Protein AF-A0A965P8P3-F1 (afdb_monomer_lite)

Structure (mmCIF, N/CA/C/O backbone):
data_AF-A0A965P8P3-F1
#
_entry.id   AF-A0A965P8P3-F1
#
loop_
_atom_site.group_PDB
_atom_site.id
_atom_site.type_symbol
_atom_site.label_atom_id
_atom_site.label_alt_id
_atom_site.label_comp_id
_atom_site.label_asym_id
_atom_site.label_entity_id
_atom_site.label_seq_id
_atom_site.pdbx_PDB_ins_code
_atom_site.Cartn_x
_atom_site.Cartn_y
_atom_site.Cartn_z
_atom_site.occupancy
_atom_site.B_iso_or_equiv
_atom_site.auth_seq_id
_atom_site.auth_comp_id
_atom_site.auth_asym_id
_atom_site.auth_atom_id
_atom_site.pdbx_PDB_model_num
ATOM 1 N N . ASP A 1 1 ? 1.689 -20.104 -12.092 1.00 56.75 1 ASP A N 1
ATOM 2 C CA . ASP A 1 1 ? 2.466 -19.007 -11.489 1.00 56.75 1 ASP A CA 1
ATOM 3 C C . ASP A 1 1 ? 1.631 -18.223 -10.496 1.00 56.75 1 ASP A C 1
ATOM 5 O O . ASP A 1 1 ? 0.535 -17.790 -10.838 1.00 56.75 1 ASP A O 1
ATOM 9 N N . LYS A 1 2 ? 2.136 -18.101 -9.266 1.00 59.75 2 LYS A N 1
ATOM 10 C CA . LYS A 1 2 ? 1.667 -17.195 -8.206 1.00 59.75 2 LYS A CA 1
ATOM 11 C C . LYS A 1 2 ? 2.898 -16.469 -7.658 1.00 59.75 2 LYS A C 1
ATOM 13 O O . LYS A 1 2 ? 3.998 -17.005 -7.772 1.00 59.75 2 LYS A O 1
ATOM 18 N N . PHE A 1 3 ? 2.738 -15.268 -7.107 1.00 61.69 3 PHE A N 1
ATOM 19 C CA . PHE A 1 3 ? 3.866 -14.579 -6.481 1.00 61.69 3 PHE A CA 1
ATOM 20 C C . PHE A 1 3 ? 4.180 -15.226 -5.128 1.00 61.69 3 PHE A C 1
ATOM 22 O O . PHE A 1 3 ? 3.280 -15.426 -4.322 1.00 61.69 3 PHE A O 1
ATOM 29 N N . ASP A 1 4 ? 5.450 -15.511 -4.843 1.00 56.34 4 ASP A N 1
ATOM 30 C CA . ASP A 1 4 ? 5.844 -15.975 -3.511 1.00 56.34 4 ASP A CA 1
ATOM 31 C C . ASP A 1 4 ? 5.792 -14.816 -2.498 1.00 56.34 4 ASP A C 1
ATOM 33 O O . ASP A 1 4 ? 6.651 -13.927 -2.471 1.00 56.34 4 ASP A O 1
ATOM 37 N N . ILE A 1 5 ? 4.763 -14.822 -1.649 1.00 53.84 5 ILE A N 1
ATOM 38 C CA . ILE A 1 5 ? 4.562 -13.819 -0.597 1.00 53.84 5 ILE A CA 1
ATOM 39 C C . ILE A 1 5 ? 5.600 -13.906 0.531 1.00 53.84 5 ILE A C 1
ATOM 41 O O . ILE A 1 5 ? 5.811 -12.916 1.228 1.00 53.84 5 ILE A O 1
ATOM 45 N N . SER A 1 6 ? 6.314 -15.032 0.682 1.00 49.19 6 SER A N 1
ATOM 46 C CA . SER A 1 6 ? 7.432 -15.140 1.637 1.00 49.19 6 SER A CA 1
ATOM 47 C C . SER A 1 6 ? 8.604 -14.228 1.260 1.00 49.19 6 SER A C 1
ATOM 49 O O . SER A 1 6 ? 9.500 -13.980 2.067 1.00 49.19 6 SER A O 1
ATOM 51 N N . LYS A 1 7 ? 8.588 -13.694 0.031 1.00 49.56 7 LYS A N 1
ATOM 52 C CA . LYS A 1 7 ? 9.553 -12.721 -0.477 1.00 49.56 7 LYS A CA 1
ATOM 53 C C . LYS A 1 7 ? 9.125 -11.269 -0.261 1.00 49.56 7 LYS A C 1
ATOM 55 O O . LYS A 1 7 ? 9.902 -10.376 -0.618 1.00 49.56 7 LYS A O 1
ATOM 60 N N . ILE A 1 8 ? 7.947 -10.993 0.311 1.00 49.12 8 ILE A N 1
ATOM 61 C CA . ILE A 1 8 ? 7.567 -9.625 0.699 1.00 49.12 8 ILE A CA 1
ATOM 62 C C . ILE A 1 8 ? 8.573 -9.133 1.756 1.00 49.12 8 ILE A C 1
ATOM 64 O O . ILE A 1 8 ? 8.869 -9.835 2.714 1.00 49.12 8 ILE A O 1
ATOM 68 N N . GLY A 1 9 ? 9.188 -7.969 1.517 1.00 41.31 9 GLY A N 1
ATOM 69 C CA . GLY A 1 9 ? 10.309 -7.455 2.323 1.00 41.31 9 GLY A CA 1
ATOM 70 C C . GLY A 1 9 ? 11.709 -7.910 1.879 1.00 41.31 9 GLY A C 1
ATOM 71 O O . GLY A 1 9 ? 12.692 -7.310 2.297 1.00 41.31 9 GLY A O 1
ATOM 72 N N . SER A 1 10 ? 11.826 -8.902 0.983 1.00 41.03 10 SER A N 1
ATOM 73 C CA . SER A 1 10 ? 13.111 -9.313 0.369 1.00 41.03 10 SER A CA 1
ATOM 74 C C . SER A 1 10 ? 13.385 -8.659 -0.994 1.00 41.03 10 SER A C 1
ATOM 76 O O . SER A 1 10 ? 14.488 -8.754 -1.533 1.00 41.03 10 SER A O 1
ATOM 78 N N . GLY A 1 11 ? 12.371 -8.003 -1.569 1.00 40.47 11 GLY A N 1
ATOM 79 C CA . GLY A 1 11 ? 12.502 -7.200 -2.780 1.00 40.47 11 GLY A CA 1
ATOM 80 C C . GLY A 1 11 ? 13.101 -5.831 -2.472 1.00 40.47 11 GLY A C 1
ATOM 81 O O . GLY A 1 11 ? 12.712 -5.181 -1.506 1.00 40.47 11 GLY A O 1
ATOM 82 N N . GLU A 1 12 ? 14.038 -5.377 -3.302 1.00 36.72 12 GLU A N 1
ATOM 83 C CA . GLU A 1 12 ? 14.612 -4.042 -3.151 1.00 36.72 12 GLU A CA 1
ATOM 84 C C . GLU A 1 12 ? 13.553 -2.984 -3.494 1.00 36.72 12 GLU A C 1
ATOM 86 O O . GLU A 1 12 ? 12.987 -2.987 -4.583 1.00 36.72 12 GLU A O 1
ATOM 91 N N . GLY A 1 13 ? 13.268 -2.097 -2.544 1.00 43.41 13 GLY A N 1
ATOM 92 C CA . GLY A 1 13 ? 12.288 -1.020 -2.650 1.00 43.41 13 GLY A CA 1
ATOM 93 C C . GLY A 1 13 ? 12.069 -0.398 -1.279 1.00 43.41 13 GLY A C 1
ATOM 94 O O . GLY A 1 13 ? 11.871 -1.117 -0.306 1.00 43.41 13 GLY A O 1
ATOM 95 N N . ALA A 1 14 ? 12.134 0.930 -1.175 1.00 40.56 14 ALA A N 1
ATOM 96 C CA . ALA A 1 14 ? 11.781 1.607 0.068 1.00 40.56 14 ALA A CA 1
ATOM 97 C C . ALA A 1 14 ? 10.283 1.383 0.330 1.00 40.56 14 ALA A C 1
ATOM 99 O O . ALA A 1 14 ? 9.452 1.913 -0.411 1.00 40.56 14 ALA A O 1
ATOM 100 N N . GLN A 1 15 ? 9.942 0.589 1.351 1.00 58.22 15 GLN A N 1
ATOM 101 C CA . GLN A 1 15 ? 8.570 0.397 1.835 1.00 58.22 15 GLN A CA 1
ATOM 102 C C . GLN A 1 15 ? 8.073 1.689 2.502 1.00 58.22 15 GLN A C 1
ATOM 104 O O . GLN A 1 15 ? 7.985 1.798 3.717 1.00 58.22 15 GLN A O 1
ATOM 109 N N . ALA A 1 16 ? 7.838 2.726 1.700 1.00 59.00 16 ALA A N 1
ATOM 110 C CA . ALA A 1 16 ? 7.541 4.071 2.191 1.00 59.00 16 ALA A CA 1
ATOM 111 C C . ALA A 1 16 ? 6.041 4.321 2.422 1.00 59.00 16 ALA A C 1
ATOM 113 O O . ALA A 1 16 ? 5.679 5.335 3.009 1.00 59.00 16 ALA A O 1
ATOM 114 N N . TYR A 1 17 ? 5.184 3.431 1.914 1.00 63.75 17 TYR A N 1
ATOM 115 C CA . TYR A 1 17 ? 3.729 3.630 1.836 1.00 63.75 17 TYR A CA 1
ATOM 116 C C . TYR A 1 17 ? 2.925 2.466 2.436 1.00 63.75 17 TYR A C 1
ATOM 118 O O . TYR A 1 17 ? 1.709 2.443 2.289 1.00 63.75 17 TYR A O 1
ATOM 126 N N . GLY A 1 18 ? 3.605 1.504 3.068 1.00 70.62 18 GLY A N 1
ATOM 127 C CA . GLY A 1 18 ? 3.025 0.311 3.690 1.00 70.62 18 GLY A CA 1
ATOM 128 C C . GLY A 1 18 ? 3.723 -0.990 3.281 1.00 70.62 18 GLY A C 1
ATOM 129 O O . GLY A 1 18 ? 4.591 -1.016 2.409 1.00 70.62 18 GLY A O 1
ATOM 130 N N . HIS A 1 19 ? 3.334 -2.094 3.904 1.00 74.50 19 HIS A N 1
ATOM 131 C CA . HIS A 1 19 ? 3.882 -3.418 3.629 1.00 74.50 19 HIS A CA 1
ATOM 132 C C . HIS A 1 19 ? 3.002 -4.229 2.663 1.00 74.50 19 HIS A C 1
ATOM 134 O O . HIS A 1 19 ? 1.830 -4.490 2.931 1.00 74.50 19 HIS A O 1
ATOM 140 N N . GLY A 1 20 ? 3.577 -4.676 1.541 1.00 75.19 20 GLY A N 1
ATOM 141 C CA . GLY A 1 20 ? 2.883 -5.515 0.559 1.00 75.19 20 GLY A CA 1
ATOM 142 C C . GLY A 1 20 ? 3.590 -5.602 -0.795 1.00 75.19 20 GLY A C 1
ATOM 143 O O . GLY A 1 20 ? 4.780 -5.299 -0.926 1.00 75.19 20 GLY A O 1
ATOM 144 N N . LEU A 1 21 ? 2.861 -6.037 -1.825 1.00 76.50 21 LEU A N 1
ATOM 145 C CA . LEU A 1 21 ? 3.369 -6.153 -3.193 1.00 76.50 21 LEU A CA 1
ATOM 146 C C . LEU A 1 21 ? 3.216 -4.817 -3.929 1.00 76.50 21 LEU A C 1
ATOM 148 O O . LEU A 1 21 ? 2.101 -4.365 -4.176 1.00 76.50 21 LEU A O 1
ATOM 152 N N . TYR A 1 22 ? 4.337 -4.214 -4.314 1.00 74.88 22 TYR A N 1
ATOM 153 C CA . TYR A 1 22 ? 4.359 -2.929 -5.010 1.00 74.88 22 TYR A CA 1
ATOM 154 C C . TYR A 1 22 ? 4.162 -3.077 -6.522 1.00 74.88 22 TYR A C 1
ATOM 156 O O . TYR A 1 22 ? 4.871 -3.849 -7.171 1.00 74.88 22 TYR A O 1
ATOM 164 N N . PHE A 1 23 ? 3.247 -2.285 -7.080 1.00 78.81 23 PHE A N 1
ATOM 165 C CA . PHE A 1 23 ? 2.965 -2.194 -8.511 1.00 78.81 23 PHE A CA 1
ATOM 166 C C . PHE A 1 23 ? 2.868 -0.737 -8.956 1.00 78.81 23 PHE A C 1
ATOM 168 O O . PHE A 1 23 ? 2.383 0.117 -8.215 1.00 78.81 23 PHE A O 1
ATOM 175 N N . ALA A 1 24 ? 3.285 -0.466 -10.189 1.00 76.56 24 ALA A N 1
ATOM 176 C CA . ALA A 1 24 ? 3.139 0.839 -10.822 1.00 76.56 24 ALA A CA 1
ATOM 177 C C . ALA A 1 24 ? 2.192 0.750 -12.020 1.00 76.56 24 ALA A C 1
ATOM 179 O O . ALA A 1 24 ? 2.305 -0.157 -12.848 1.00 76.56 24 ALA A O 1
ATOM 180 N N . GLU A 1 25 ? 1.271 1.707 -12.132 1.00 76.81 25 GLU A N 1
ATOM 181 C CA . GLU A 1 25 ? 0.366 1.805 -13.282 1.00 76.81 25 GLU A CA 1
ATOM 182 C C . GLU A 1 25 ? 1.101 2.249 -14.549 1.00 76.81 25 GLU A C 1
ATOM 184 O O . GLU A 1 25 ? 0.815 1.757 -15.636 1.00 76.81 25 GLU A O 1
ATOM 189 N N . SER A 1 26 ? 2.089 3.139 -14.418 1.00 71.75 26 SER A N 1
ATOM 190 C CA . SER A 1 26 ? 2.920 3.560 -15.545 1.00 71.75 26 SER A CA 1
ATOM 191 C C . SER A 1 26 ? 4.058 2.565 -15.790 1.00 71.75 26 SER A C 1
ATOM 193 O O . SER A 1 26 ? 4.904 2.380 -14.908 1.00 71.75 26 SER A O 1
ATOM 195 N N . PRO A 1 27 ? 4.168 1.994 -17.007 1.00 64.38 27 PRO A N 1
ATOM 196 C CA . PRO A 1 27 ? 5.330 1.205 -17.399 1.00 64.38 27 PRO A CA 1
ATOM 197 C C . PRO A 1 27 ? 6.644 1.960 -17.206 1.00 64.38 27 PRO A C 1
ATOM 199 O O . PRO A 1 27 ? 7.599 1.395 -16.690 1.00 64.38 27 PRO A O 1
ATOM 202 N N . LYS A 1 28 ? 6.656 3.260 -17.526 1.00 61.03 28 LYS A N 1
ATOM 203 C CA . LYS A 1 28 ? 7.830 4.118 -17.362 1.00 61.03 28 LYS A CA 1
ATOM 204 C C . LYS A 1 28 ? 8.230 4.259 -15.892 1.00 61.03 28 LYS A C 1
ATOM 206 O O . LYS A 1 28 ? 9.411 4.220 -15.585 1.00 61.03 28 LYS A O 1
ATOM 211 N N . VAL A 1 29 ? 7.264 4.379 -14.977 1.00 57.66 29 VAL A N 1
ATOM 212 C CA . VAL A 1 29 ? 7.549 4.425 -13.531 1.00 57.66 29 VAL A CA 1
ATOM 213 C C . VAL A 1 29 ? 8.092 3.078 -13.056 1.00 57.66 29 VAL A C 1
ATOM 215 O O . VAL A 1 29 ? 9.061 3.055 -12.303 1.00 57.66 29 VAL A O 1
ATOM 218 N N . ALA A 1 30 ? 7.539 1.957 -13.531 1.00 58.94 30 ALA A N 1
ATOM 219 C CA . ALA A 1 30 ? 8.087 0.632 -13.238 1.00 58.94 30 ALA A CA 1
ATOM 220 C C . ALA A 1 30 ? 9.539 0.482 -13.735 1.00 58.94 30 ALA A C 1
ATOM 222 O O . ALA A 1 30 ? 10.373 -0.084 -13.025 1.00 58.94 30 ALA A O 1
ATOM 223 N N . ASP A 1 31 ? 9.852 1.029 -14.913 1.00 58.47 31 ASP A N 1
ATOM 224 C CA . ASP A 1 31 ? 11.197 1.031 -15.493 1.00 58.47 31 ASP A CA 1
ATOM 225 C C . ASP A 1 31 ? 12.160 1.949 -14.720 1.00 58.47 31 ASP A C 1
ATOM 227 O O . ASP A 1 31 ? 13.254 1.517 -14.363 1.00 58.47 31 ASP A O 1
ATOM 231 N N . GLU A 1 32 ? 11.746 3.166 -14.352 1.00 56.75 32 GLU A N 1
ATOM 232 C CA . GLU A 1 32 ? 12.549 4.099 -13.544 1.00 56.75 32 GLU A CA 1
ATOM 233 C C . GLU A 1 32 ? 12.821 3.563 -12.130 1.00 56.75 32 GLU A C 1
ATOM 235 O O . GLU A 1 32 ? 13.942 3.669 -11.624 1.00 56.75 32 GLU A O 1
ATOM 240 N N . TYR A 1 33 ? 11.819 2.960 -11.477 1.00 49.34 33 TYR A N 1
ATOM 241 C CA . TYR A 1 33 ? 12.031 2.240 -10.218 1.00 49.34 33 TYR A CA 1
ATOM 242 C C . TYR A 1 33 ? 13.021 1.097 -10.429 1.00 49.34 33 TYR A C 1
ATOM 244 O O . TYR A 1 33 ? 13.913 0.904 -9.609 1.00 49.34 33 TYR A O 1
ATOM 252 N N . ALA A 1 34 ? 12.938 0.376 -11.545 1.00 51.91 34 ALA A N 1
ATOM 253 C CA . ALA A 1 34 ? 13.872 -0.697 -11.831 1.00 51.91 34 ALA A CA 1
ATOM 254 C C . ALA A 1 34 ? 15.310 -0.231 -12.104 1.00 51.91 34 ALA A C 1
ATOM 256 O O . ALA A 1 34 ? 16.250 -0.944 -11.752 1.00 51.91 34 ALA A O 1
ATOM 257 N N . GLU A 1 35 ? 15.503 0.940 -12.707 1.00 49.84 35 GLU A N 1
ATOM 258 C CA . GLU A 1 35 ? 16.822 1.554 -12.875 1.00 49.84 35 GLU A CA 1
ATOM 259 C C . GLU A 1 35 ? 17.394 2.023 -11.534 1.00 49.84 35 GLU A C 1
ATOM 261 O O . GLU A 1 35 ? 18.561 1.762 -11.241 1.00 49.84 35 GLU A O 1
ATOM 266 N N . LYS A 1 36 ? 16.562 2.622 -10.671 1.00 43.47 36 LYS A N 1
ATOM 267 C CA . LYS A 1 36 ? 16.958 3.061 -9.321 1.00 43.47 36 LYS A CA 1
ATOM 268 C C . LYS A 1 36 ? 17.275 1.892 -8.386 1.00 43.47 36 LYS A C 1
ATOM 270 O O . LYS A 1 36 ? 18.251 1.954 -7.647 1.00 43.47 36 LYS A O 1
ATOM 275 N N . LEU A 1 37 ? 16.527 0.793 -8.461 1.00 44.50 37 LEU A N 1
ATOM 276 C CA . LEU A 1 37 ? 16.858 -0.481 -7.798 1.00 44.50 37 LEU A CA 1
ATOM 277 C C . LEU A 1 37 ? 18.051 -1.186 -8.475 1.00 44.50 37 LEU A C 1
ATOM 279 O O . LEU A 1 37 ? 18.748 -2.017 -7.894 1.00 44.50 37 LEU A O 1
ATOM 283 N N . GLY A 1 38 ? 18.346 -0.799 -9.714 1.00 45.22 38 GLY A N 1
ATOM 284 C CA . GLY A 1 38 ? 19.574 -1.093 -10.436 1.00 45.22 38 GLY A CA 1
ATOM 285 C C . GLY A 1 38 ? 20.798 -0.287 -9.978 1.00 45.22 38 GLY A C 1
ATOM 286 O O . GLY A 1 38 ? 21.866 -0.508 -10.537 1.00 45.22 38 GLY A O 1
ATOM 287 N N . ALA A 1 39 ? 20.698 0.598 -8.978 1.00 47.81 39 ALA A N 1
ATOM 288 C CA . ALA A 1 39 ? 21.802 1.467 -8.546 1.00 47.81 39 ALA A CA 1
ATOM 289 C C . ALA A 1 39 ? 22.835 0.799 -7.614 1.00 47.81 39 ALA A C 1
ATOM 291 O O . ALA A 1 39 ? 23.772 1.454 -7.156 1.00 47.81 39 ALA A O 1
ATOM 292 N N . ALA A 1 40 ? 22.709 -0.501 -7.328 1.00 62.81 40 ALA A N 1
ATOM 293 C CA . ALA A 1 40 ? 23.806 -1.244 -6.717 1.00 62.81 40 ALA A CA 1
ATOM 294 C C . ALA A 1 40 ? 24.999 -1.293 -7.701 1.00 62.81 40 ALA A C 1
ATOM 296 O O . ALA A 1 40 ? 24.798 -1.635 -8.866 1.00 62.81 40 ALA A O 1
ATOM 297 N N . PRO A 1 41 ? 26.245 -1.030 -7.270 1.00 68.62 41 PRO A N 1
ATOM 298 C CA . PRO A 1 41 ? 27.430 -1.062 -8.137 1.00 68.62 41 PRO A CA 1
ATOM 299 C C . PRO A 1 41 ? 27.551 -2.329 -9.003 1.00 68.62 41 PRO A C 1
ATOM 301 O O . PRO A 1 41 ? 27.938 -2.263 -10.166 1.00 68.62 41 PRO A O 1
ATOM 304 N N . VAL A 1 42 ? 27.136 -3.480 -8.465 1.00 70.00 42 VAL A N 1
ATOM 305 C CA . VAL A 1 42 ? 27.087 -4.770 -9.176 1.00 70.00 42 VAL A CA 1
ATOM 306 C C . VAL A 1 42 ? 26.138 -4.720 -10.381 1.00 70.00 42 VAL A C 1
ATOM 308 O O . VAL A 1 42 ? 26.467 -5.195 -11.465 1.00 70.00 42 VAL A O 1
ATOM 311 N N . ASN A 1 43 ? 24.979 -4.078 -10.234 1.00 66.50 43 ASN A N 1
ATOM 312 C CA . ASN A 1 43 ? 23.990 -3.947 -11.299 1.00 66.50 43 ASN A CA 1
ATOM 313 C C . ASN A 1 43 ? 24.472 -3.032 -12.435 1.00 66.50 43 ASN A C 1
ATOM 315 O O . ASN A 1 43 ? 24.198 -3.317 -13.602 1.00 66.50 43 ASN A O 1
ATOM 319 N N . ILE A 1 44 ? 25.219 -1.975 -12.101 1.00 69.44 44 ILE A N 1
ATOM 320 C CA . ILE A 1 44 ? 25.860 -1.083 -13.079 1.00 69.44 44 ILE A CA 1
ATOM 321 C C . ILE A 1 44 ? 26.858 -1.872 -13.927 1.00 69.44 44 ILE A C 1
ATOM 323 O O . ILE A 1 44 ? 26.868 -1.728 -15.151 1.00 69.44 44 ILE A O 1
ATOM 327 N N . VAL A 1 45 ? 27.652 -2.756 -13.310 1.00 73.81 45 VAL A N 1
ATOM 328 C CA . VAL A 1 45 ? 28.605 -3.598 -14.046 1.00 73.81 45 VAL A CA 1
ATOM 329 C C . VAL A 1 45 ? 27.897 -4.502 -15.043 1.00 73.81 45 VAL A C 1
ATOM 331 O O . VAL A 1 45 ? 28.272 -4.534 -16.215 1.00 73.81 45 VAL A O 1
ATOM 334 N N . ILE A 1 46 ? 26.862 -5.211 -14.598 1.00 67.19 46 ILE A N 1
ATOM 335 C CA . ILE A 1 46 ? 26.152 -6.170 -15.445 1.00 67.19 46 ILE A CA 1
ATOM 336 C C . ILE A 1 46 ? 25.444 -5.451 -16.606 1.00 67.19 46 ILE A C 1
ATOM 338 O O . ILE A 1 46 ? 25.561 -5.881 -17.753 1.00 67.19 46 ILE A O 1
ATOM 342 N N . ALA A 1 47 ? 24.783 -4.316 -16.348 1.00 58.22 47 ALA A N 1
ATOM 343 C CA . ALA A 1 47 ? 24.164 -3.502 -17.397 1.00 58.22 47 ALA A CA 1
ATOM 344 C C . ALA A 1 47 ? 25.200 -2.968 -18.402 1.00 58.22 47 ALA A C 1
ATOM 346 O O . ALA A 1 47 ? 25.002 -3.052 -19.613 1.00 58.22 47 ALA A O 1
ATOM 347 N N . THR A 1 48 ? 26.344 -2.481 -17.917 1.00 68.75 48 THR A N 1
ATOM 348 C CA . THR A 1 48 ? 27.416 -1.954 -18.773 1.00 68.75 48 THR A CA 1
ATOM 349 C C . THR A 1 48 ? 27.986 -3.038 -19.694 1.00 68.75 48 THR A C 1
ATOM 351 O O . THR A 1 48 ? 28.163 -2.788 -20.888 1.00 68.75 48 THR A O 1
ATOM 354 N N . LYS A 1 49 ? 28.181 -4.264 -19.180 1.00 71.94 49 LYS A N 1
ATOM 355 C CA . LYS A 1 49 ? 28.606 -5.422 -19.987 1.00 71.94 49 LYS A CA 1
ATOM 356 C C . LYS A 1 49 ? 27.573 -5.798 -21.056 1.00 71.94 49 LYS A C 1
ATOM 358 O O . LYS A 1 49 ? 27.963 -6.056 -22.190 1.00 71.94 49 LYS A O 1
ATOM 363 N N . LEU A 1 50 ? 26.273 -5.780 -20.739 1.00 61.16 50 LEU A N 1
ATOM 364 C CA . LEU A 1 50 ? 25.202 -6.072 -21.710 1.00 61.16 50 LEU A CA 1
ATOM 365 C C . LEU A 1 50 ? 25.187 -5.100 -22.898 1.00 61.16 50 LEU A C 1
ATOM 367 O O . LEU A 1 50 ? 24.842 -5.495 -24.008 1.00 61.16 50 LEU A O 1
ATOM 371 N N . HIS A 1 51 ? 25.586 -3.849 -22.675 1.00 64.12 51 HIS A N 1
ATOM 372 C CA . HIS A 1 51 ? 25.715 -2.835 -23.723 1.00 64.12 51 HIS A CA 1
ATOM 373 C C . HIS A 1 51 ? 27.102 -2.813 -24.393 1.00 64.12 51 HIS A C 1
ATOM 375 O O . HIS A 1 51 ? 27.399 -1.875 -25.133 1.00 64.12 51 HIS A O 1
ATOM 381 N N . GLY A 1 52 ? 27.962 -3.806 -24.131 1.00 72.06 52 GLY A N 1
ATOM 382 C CA . GLY A 1 52 ? 29.299 -3.916 -24.727 1.00 72.06 52 GLY A CA 1
ATOM 383 C C . GLY A 1 52 ? 30.286 -2.836 -24.271 1.00 72.06 52 GLY A C 1
ATOM 384 O O . GLY A 1 52 ? 31.286 -2.590 -24.941 1.00 72.06 52 GLY A O 1
ATOM 385 N N . LYS A 1 53 ? 30.008 -2.159 -23.154 1.00 76.69 53 LYS A N 1
ATOM 386 C CA . LYS A 1 53 ? 30.844 -1.085 -22.603 1.00 76.69 53 LYS A CA 1
ATOM 387 C C . LYS A 1 53 ? 31.754 -1.622 -21.495 1.00 76.69 53 LYS A C 1
ATOM 389 O O . LYS A 1 53 ? 31.492 -2.680 -20.927 1.00 76.69 53 LYS A O 1
ATOM 394 N N . ASN A 1 54 ? 32.808 -0.875 -21.152 1.00 86.06 54 ASN A N 1
ATOM 395 C CA . ASN A 1 54 ? 33.704 -1.219 -20.043 1.00 86.06 54 ASN A CA 1
ATOM 396 C C . ASN A 1 54 ? 33.094 -0.789 -18.689 1.00 86.06 54 ASN A C 1
ATOM 398 O O . ASN A 1 54 ? 32.953 0.412 -18.445 1.00 86.06 54 ASN A O 1
ATOM 402 N N . PRO A 1 55 ? 32.771 -1.733 -17.784 1.00 82.12 55 PRO A N 1
ATOM 403 C CA . PRO A 1 55 ? 32.206 -1.433 -16.469 1.00 82.12 55 PRO A CA 1
ATOM 404 C C . PRO A 1 55 ? 33.068 -0.549 -15.581 1.00 82.12 55 PRO A C 1
ATOM 406 O O . PRO A 1 55 ? 32.526 0.257 -14.829 1.00 82.12 55 PRO A O 1
ATOM 409 N N .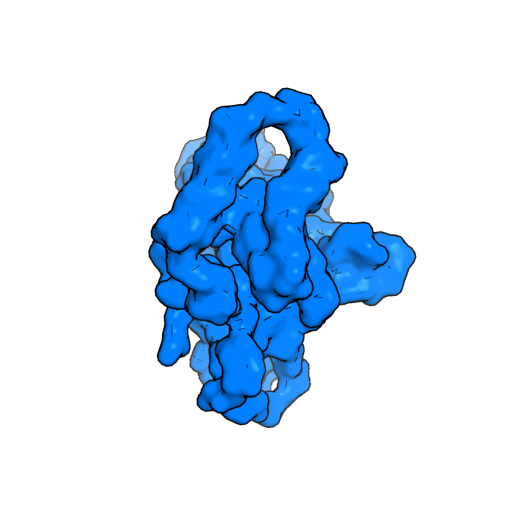 LYS A 1 56 ? 34.398 -0.686 -15.664 1.00 86.12 56 LYS A N 1
ATOM 410 C CA . LYS A 1 56 ? 35.322 0.068 -14.813 1.00 86.12 56 LYS A CA 1
ATOM 411 C C . LYS A 1 56 ? 35.171 1.568 -15.054 1.00 86.12 56 LYS A C 1
ATOM 413 O O . LYS A 1 56 ? 35.003 2.324 -14.108 1.00 86.12 56 LYS A O 1
ATOM 418 N N . THR A 1 57 ? 35.105 1.967 -16.323 1.00 84.44 57 THR A N 1
ATOM 419 C CA . THR A 1 57 ? 34.961 3.368 -16.733 1.00 84.44 57 THR A CA 1
ATOM 420 C C . THR A 1 57 ? 33.668 3.997 -16.210 1.00 84.44 57 THR A C 1
ATOM 422 O O . THR A 1 57 ? 33.668 5.148 -15.787 1.00 84.44 57 THR A O 1
ATOM 425 N N . ILE A 1 58 ? 32.560 3.249 -16.207 1.00 78.88 58 ILE A N 1
ATOM 426 C CA . ILE A 1 58 ? 31.277 3.745 -15.689 1.00 78.88 58 ILE A CA 1
ATOM 427 C C . ILE A 1 58 ? 31.294 3.816 -14.155 1.00 78.88 58 ILE A C 1
ATOM 429 O O . ILE A 1 58 ? 30.811 4.790 -13.579 1.00 78.88 58 ILE A O 1
ATOM 433 N N . LEU A 1 59 ? 31.892 2.829 -13.481 1.00 79.44 59 LEU A N 1
ATOM 434 C CA . LEU A 1 59 ? 32.037 2.853 -12.025 1.00 79.44 59 LEU A CA 1
ATOM 435 C C . LEU A 1 59 ? 32.921 4.010 -11.544 1.00 79.44 59 LEU A C 1
ATOM 437 O O . LEU A 1 59 ? 32.578 4.633 -10.546 1.00 79.44 59 LEU A O 1
ATOM 441 N N . GLU A 1 60 ? 34.013 4.321 -12.245 1.00 85.06 60 GLU A N 1
ATOM 442 C CA . GLU A 1 60 ? 34.896 5.454 -11.927 1.00 85.06 60 GLU A CA 1
ATOM 443 C C . GLU A 1 60 ? 34.167 6.802 -12.057 1.00 85.06 60 GLU A C 1
ATOM 445 O O . GLU A 1 60 ? 34.369 7.695 -11.239 1.00 85.06 60 GLU A O 1
ATOM 450 N N . GLN A 1 61 ? 33.270 6.946 -13.039 1.00 76.06 61 GLN A N 1
ATOM 451 C CA . GLN A 1 61 ? 32.454 8.156 -13.207 1.00 76.06 61 GLN A CA 1
ATOM 452 C C . GLN A 1 61 ? 31.415 8.324 -12.092 1.00 76.06 61 GLN A C 1
ATOM 454 O O . GLN A 1 61 ? 31.168 9.438 -11.635 1.00 76.06 61 GLN A O 1
ATOM 459 N N . MET A 1 62 ? 30.789 7.225 -11.666 1.00 70.75 62 MET A N 1
ATOM 460 C CA . MET A 1 62 ? 29.694 7.255 -10.689 1.00 70.75 62 MET A CA 1
ATOM 461 C C . MET A 1 62 ? 30.174 7.200 -9.234 1.00 70.75 62 MET A C 1
ATOM 463 O O . MET A 1 62 ? 29.509 7.731 -8.347 1.00 70.75 62 MET A O 1
ATOM 467 N N . TYR A 1 63 ? 31.324 6.574 -8.979 1.00 79.62 63 TYR A N 1
ATOM 468 C CA . TYR A 1 63 ? 31.896 6.376 -7.646 1.00 79.62 63 TYR A CA 1
ATOM 469 C C . TYR A 1 63 ? 33.370 6.812 -7.576 1.00 79.62 63 TYR A C 1
ATOM 471 O O . TYR A 1 63 ? 34.198 6.034 -7.105 1.00 79.62 63 TYR A O 1
ATOM 479 N N . PRO A 1 64 ? 33.717 8.058 -7.954 1.00 80.31 64 PRO A N 1
ATOM 480 C CA . PRO A 1 64 ? 35.106 8.492 -8.169 1.00 80.31 64 PRO A CA 1
ATOM 481 C C . PRO A 1 64 ? 36.021 8.384 -6.937 1.00 80.31 64 PRO A C 1
ATOM 483 O O . PRO A 1 64 ? 37.238 8.339 -7.074 1.00 80.31 64 PRO A O 1
ATOM 486 N N . ASN A 1 65 ? 35.451 8.302 -5.730 1.00 88.25 65 ASN A N 1
ATOM 487 C CA . ASN A 1 65 ? 36.182 8.254 -4.459 1.00 88.25 65 ASN A CA 1
ATOM 488 C C . ASN A 1 65 ? 36.417 6.821 -3.933 1.00 88.25 65 ASN A C 1
ATOM 490 O O . ASN A 1 65 ? 36.574 6.625 -2.726 1.00 88.25 65 ASN A O 1
ATOM 494 N N . ARG A 1 66 ? 36.351 5.800 -4.795 1.00 88.75 66 ARG A N 1
ATOM 495 C CA . ARG A 1 66 ? 36.610 4.396 -4.433 1.00 88.75 66 ARG A CA 1
ATOM 496 C C . ARG A 1 66 ? 38.001 3.958 -4.876 1.00 88.75 66 ARG A C 1
ATOM 498 O O . ARG A 1 66 ? 38.532 4.450 -5.867 1.00 88.75 66 ARG A O 1
ATOM 505 N N . ASP A 1 67 ? 38.580 3.024 -4.130 1.00 90.50 67 ASP A N 1
ATOM 506 C CA . ASP A 1 67 ? 39.883 2.445 -4.449 1.00 90.50 67 ASP A CA 1
ATOM 507 C C . ASP A 1 67 ? 39.795 1.310 -5.490 1.00 90.50 67 ASP A C 1
ATOM 509 O O . ASP A 1 67 ? 38.730 0.756 -5.776 1.00 90.50 67 ASP A O 1
ATOM 513 N N . GLU A 1 68 ? 40.949 0.934 -6.051 1.00 90.12 68 GLU A N 1
ATOM 514 C CA . GLU A 1 68 ? 41.068 -0.117 -7.072 1.00 90.12 68 GLU A CA 1
ATOM 515 C C . GLU A 1 68 ? 40.533 -1.480 -6.595 1.00 90.12 68 GLU A C 1
ATOM 517 O O . GLU A 1 68 ? 39.999 -2.256 -7.392 1.00 90.12 68 GLU A O 1
ATOM 522 N N . SER A 1 69 ? 40.658 -1.789 -5.300 1.00 86.44 69 SER A N 1
ATOM 523 C CA . SER A 1 69 ? 40.181 -3.057 -4.742 1.00 86.44 69 SER A CA 1
ATOM 524 C C . SER A 1 69 ? 38.656 -3.118 -4.724 1.00 86.44 69 SER A C 1
ATOM 526 O O . SER A 1 69 ? 38.074 -4.153 -5.053 1.00 86.44 69 SER A O 1
ATOM 528 N N . TRP A 1 70 ? 38.003 -1.990 -4.448 1.00 86.38 70 TRP A N 1
ATOM 529 C CA . TRP A 1 70 ? 36.555 -1.867 -4.477 1.00 86.38 70 TRP A CA 1
ATOM 530 C C . TRP A 1 70 ? 35.999 -2.125 -5.882 1.00 86.38 70 TRP A C 1
ATOM 532 O O . TRP A 1 70 ? 35.106 -2.960 -6.034 1.00 86.38 70 TRP A O 1
ATOM 542 N N . TYR A 1 71 ? 36.566 -1.504 -6.925 1.00 84.44 71 TYR A N 1
ATOM 543 C CA . TYR A 1 71 ? 36.118 -1.732 -8.307 1.00 84.44 71 TYR A CA 1
ATOM 544 C C . TYR A 1 71 ? 36.293 -3.193 -8.732 1.00 84.44 71 TYR A C 1
ATOM 546 O O . TYR A 1 71 ? 35.373 -3.788 -9.296 1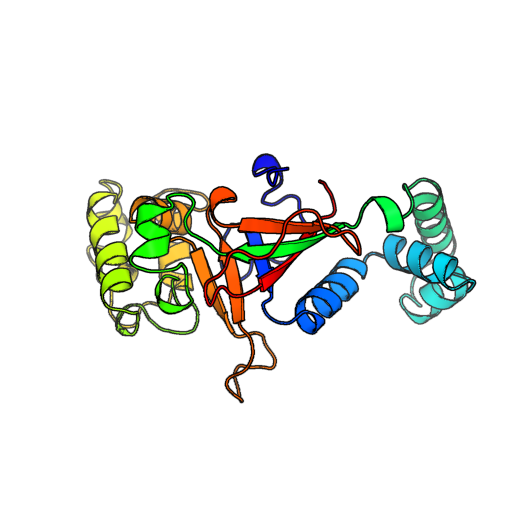.00 84.44 71 TYR A O 1
ATOM 554 N N . LYS A 1 72 ? 37.448 -3.800 -8.419 1.00 86.00 72 LYS A N 1
ATOM 555 C CA . LYS A 1 72 ? 37.716 -5.218 -8.707 1.00 86.00 72 LYS A CA 1
ATOM 556 C C . LYS A 1 72 ? 36.724 -6.139 -8.007 1.00 86.00 72 LYS A C 1
ATOM 558 O O . LYS A 1 72 ? 36.225 -7.069 -8.633 1.00 86.00 72 LYS A O 1
ATOM 563 N N . ASN A 1 73 ? 36.408 -5.868 -6.743 1.00 78.44 73 ASN A N 1
ATOM 564 C CA . ASN A 1 73 ? 35.452 -6.664 -5.979 1.00 78.44 73 ASN A CA 1
ATOM 565 C C . ASN A 1 73 ? 34.039 -6.561 -6.557 1.00 78.44 73 ASN A C 1
ATOM 567 O O . ASN A 1 73 ? 33.393 -7.586 -6.739 1.00 78.44 73 ASN A O 1
ATOM 571 N N . VAL A 1 74 ? 33.579 -5.362 -6.921 1.00 75.94 74 VAL A N 1
ATOM 572 C CA . VAL A 1 74 ? 32.260 -5.166 -7.547 1.00 75.94 74 VAL A CA 1
ATOM 573 C C . VAL A 1 74 ? 32.172 -5.872 -8.903 1.00 75.94 74 VAL A C 1
ATOM 575 O O . VAL A 1 74 ? 31.171 -6.529 -9.188 1.00 75.94 74 VAL A O 1
ATOM 578 N N . ILE A 1 75 ? 33.219 -5.781 -9.730 1.00 85.44 75 ILE A N 1
ATOM 579 C CA . ILE A 1 75 ? 33.272 -6.463 -11.032 1.00 85.44 75 ILE A CA 1
ATOM 580 C C . ILE A 1 75 ? 33.299 -7.985 -10.854 1.00 85.44 75 ILE A C 1
ATOM 582 O O . ILE A 1 75 ? 32.562 -8.687 -11.541 1.00 85.44 75 ILE A O 1
ATOM 586 N N . LYS A 1 76 ? 34.077 -8.491 -9.893 1.00 81.12 76 LYS A N 1
ATOM 587 C CA . LYS A 1 76 ? 34.133 -9.918 -9.557 1.00 81.12 76 LYS A CA 1
ATOM 588 C C . LYS A 1 76 ? 32.789 -10.431 -9.037 1.00 81.12 76 LYS A C 1
ATOM 590 O O . LYS A 1 76 ? 32.339 -11.483 -9.470 1.00 81.12 76 LYS A O 1
ATOM 595 N N . MET A 1 77 ? 32.126 -9.674 -8.159 1.00 68.25 77 MET A N 1
ATOM 596 C CA . MET A 1 77 ? 30.779 -9.995 -7.675 1.00 68.25 77 MET A CA 1
ATOM 597 C C . MET A 1 77 ? 29.772 -10.049 -8.825 1.00 68.25 77 MET A C 1
ATOM 599 O O . MET A 1 77 ? 28.927 -10.939 -8.838 1.00 68.25 77 MET A O 1
ATOM 603 N N . ALA A 1 78 ? 29.883 -9.136 -9.795 1.00 73.94 78 ALA A N 1
ATOM 604 C CA . ALA A 1 78 ? 29.067 -9.112 -11.010 1.00 73.94 78 ALA A CA 1
ATOM 605 C C . ALA A 1 78 ? 29.336 -10.291 -11.962 1.00 73.94 78 ALA A C 1
ATOM 607 O O . ALA A 1 78 ? 28.442 -10.713 -12.684 1.00 73.94 78 ALA A O 1
ATOM 608 N N . GLU A 1 79 ? 30.562 -10.814 -11.991 1.00 74.12 79 GLU A N 1
ATOM 609 C CA . GLU A 1 79 ? 30.939 -11.996 -12.782 1.00 74.12 79 GLU A CA 1
ATOM 610 C C . GLU A 1 79 ? 30.492 -13.305 -12.139 1.00 74.12 79 GLU A C 1
ATOM 612 O O . GLU A 1 79 ? 30.198 -14.264 -12.843 1.00 74.12 79 GLU A O 1
ATOM 617 N N . SER A 1 80 ? 30.433 -13.337 -10.807 1.00 66.00 80 SER A N 1
ATOM 618 C CA . SER A 1 80 ? 29.926 -14.474 -10.041 1.00 66.00 80 SER A CA 1
ATOM 619 C C . SER A 1 80 ? 28.415 -14.434 -9.807 1.00 66.00 80 SER A C 1
ATOM 621 O O . SER A 1 80 ? 27.892 -15.328 -9.150 1.00 66.00 80 SER A O 1
ATOM 623 N N . SER A 1 81 ? 27.717 -13.389 -10.260 1.00 59.34 81 SER A N 1
ATOM 624 C CA . SER A 1 81 ? 26.254 -13.324 -10.189 1.00 59.34 81 SER A CA 1
ATOM 625 C C . SER A 1 81 ? 25.641 -13.841 -11.484 1.00 59.34 81 SER A C 1
ATOM 627 O O . SER A 1 81 ? 26.171 -13.609 -12.570 1.00 59.34 81 SER A O 1
ATOM 629 N N . GLU A 1 82 ? 24.507 -14.535 -11.374 1.00 54.25 82 GLU A N 1
ATOM 630 C CA . GLU A 1 82 ? 23.723 -14.910 -12.550 1.00 54.25 82 GLU A CA 1
ATOM 631 C C . GLU A 1 82 ? 23.370 -13.659 -13.377 1.00 54.25 82 GLU A C 1
ATOM 633 O O . GLU A 1 82 ? 23.079 -12.599 -12.799 1.00 54.25 82 GLU A O 1
ATOM 638 N N . PRO A 1 83 ? 23.391 -13.737 -14.724 1.00 48.94 83 PRO A N 1
ATOM 639 C CA . PRO A 1 83 ? 23.086 -12.597 -15.575 1.00 48.94 83 PRO A CA 1
ATOM 640 C C . PRO A 1 83 ? 21.743 -11.968 -15.186 1.00 48.94 83 PRO A C 1
ATOM 642 O O . PRO A 1 83 ? 20.713 -12.636 -15.146 1.00 48.94 83 PRO A O 1
ATOM 645 N N . LEU A 1 84 ? 21.711 -10.646 -14.988 1.00 44.50 84 LEU A N 1
ATOM 646 C CA . LEU A 1 84 ? 20.478 -9.907 -14.658 1.00 44.50 84 LEU A CA 1
ATOM 647 C C . LEU A 1 84 ? 19.335 -10.072 -15.670 1.00 44.50 84 LEU A C 1
ATOM 649 O O . LEU A 1 84 ? 18.202 -9.704 -15.364 1.00 44.50 84 LEU A O 1
ATOM 653 N N . LYS A 1 85 ? 19.625 -10.568 -16.879 1.00 42.50 85 LYS A N 1
ATOM 654 C CA . LYS A 1 85 ? 18.598 -10.927 -17.864 1.00 42.50 85 LYS A CA 1
ATOM 655 C C . LYS A 1 85 ? 17.697 -12.061 -17.370 1.00 42.50 85 LYS A C 1
ATOM 657 O O . LYS A 1 85 ? 16.516 -12.044 -17.694 1.00 42.50 85 LYS A O 1
ATOM 662 N N . GLU A 1 86 ? 18.227 -12.994 -16.583 1.00 40.47 86 GLU A N 1
ATOM 663 C CA . GLU A 1 86 ? 17.473 -14.151 -16.086 1.00 40.47 86 GLU A CA 1
ATOM 664 C C . GLU A 1 86 ? 16.862 -13.903 -14.702 1.00 40.47 86 GLU A C 1
ATOM 666 O O . GLU A 1 86 ? 15.765 -14.383 -14.442 1.00 40.47 86 GLU A O 1
ATOM 671 N N . SER A 1 87 ? 17.478 -13.066 -13.857 1.00 42.78 87 SER A N 1
ATOM 672 C CA . SER A 1 87 ? 16.990 -12.786 -12.492 1.00 42.78 87 SER A CA 1
ATOM 673 C C . SER A 1 87 ? 16.040 -11.586 -12.362 1.00 42.78 87 SER A C 1
ATOM 675 O O . SER A 1 87 ? 15.473 -11.362 -11.295 1.00 42.78 87 SER A O 1
ATOM 677 N N . ARG A 1 88 ? 15.830 -10.780 -13.415 1.00 52.56 88 ARG A N 1
ATOM 678 C CA . ARG A 1 88 ? 14.847 -9.680 -13.391 1.00 52.56 88 ARG A CA 1
ATOM 679 C C . ARG A 1 88 ? 13.622 -10.035 -14.212 1.00 52.56 88 ARG A C 1
ATOM 681 O O . ARG A 1 88 ? 13.626 -9.871 -15.429 1.00 52.56 88 ARG A O 1
ATOM 688 N N . HIS A 1 89 ? 12.543 -10.399 -13.537 1.00 60.44 89 HIS A N 1
ATOM 689 C CA . HIS A 1 89 ? 11.252 -10.569 -14.192 1.00 60.44 89 HIS A CA 1
ATOM 690 C C . HIS A 1 89 ? 10.449 -9.276 -14.105 1.00 60.44 89 HIS A C 1
ATOM 692 O O . HIS A 1 89 ? 10.166 -8.793 -13.006 1.00 60.44 89 HIS A O 1
ATOM 698 N N . LEU A 1 90 ? 10.105 -8.702 -15.258 1.00 67.75 90 LEU A N 1
ATOM 699 C CA . LEU A 1 90 ? 9.057 -7.695 -15.366 1.00 67.75 90 LEU A CA 1
ATOM 700 C C . LEU A 1 90 ? 7.729 -8.423 -15.537 1.00 67.75 90 LEU A C 1
ATOM 702 O O . LEU A 1 90 ? 7.503 -9.074 -16.548 1.00 67.75 90 LEU A O 1
ATOM 706 N N . TYR A 1 91 ? 6.854 -8.311 -14.555 1.00 74.94 91 TYR A N 1
ATOM 707 C CA . TYR A 1 91 ? 5.512 -8.855 -14.630 1.00 74.94 91 TYR A CA 1
ATOM 708 C C . TYR A 1 91 ? 4.544 -7.752 -15.033 1.00 74.94 91 TYR A C 1
ATOM 710 O O . TYR A 1 91 ? 4.526 -6.689 -14.410 1.00 74.94 91 TYR A O 1
ATOM 718 N N . GLU A 1 92 ? 3.741 -8.011 -16.060 1.00 81.56 92 GLU A N 1
ATOM 719 C CA . GLU A 1 92 ? 2.495 -7.281 -16.293 1.00 81.56 92 GLU A CA 1
ATOM 720 C C . GLU A 1 92 ? 1.380 -8.093 -15.645 1.00 81.56 92 GLU A C 1
ATOM 722 O O . GLU A 1 92 ? 1.240 -9.284 -15.935 1.00 81.56 92 GLU A O 1
ATOM 727 N N . VAL A 1 93 ? 0.618 -7.466 -14.754 1.00 83.44 93 VAL A N 1
ATOM 728 C CA . VAL A 1 93 ? -0.471 -8.120 -14.032 1.00 83.44 93 VAL A CA 1
ATOM 729 C C . VAL A 1 93 ? -1.787 -7.405 -14.269 1.00 83.44 93 VAL A C 1
ATOM 731 O O . VAL A 1 93 ? -1.812 -6.189 -14.467 1.00 83.44 93 VAL A O 1
ATOM 734 N N . ASP A 1 94 ? -2.867 -8.168 -14.198 1.00 86.50 94 ASP A N 1
ATOM 735 C CA . ASP A 1 94 ? -4.222 -7.660 -14.074 1.00 86.50 94 ASP A CA 1
ATOM 736 C C . ASP A 1 94 ? -4.602 -7.610 -12.597 1.00 86.50 94 ASP A C 1
ATOM 738 O O . ASP A 1 94 ? -4.516 -8.628 -11.903 1.00 86.50 94 ASP A O 1
ATOM 742 N N . LEU A 1 95 ? -4.996 -6.434 -12.107 1.00 89.81 95 LEU A N 1
ATOM 743 C CA . LEU A 1 95 ? -5.550 -6.324 -10.760 1.00 89.81 95 LEU A CA 1
ATOM 744 C C . LEU A 1 95 ? -7.023 -6.714 -10.797 1.00 89.81 95 LEU A C 1
ATOM 746 O O . LEU A 1 95 ? -7.806 -6.054 -11.475 1.00 89.81 95 LEU A O 1
ATOM 750 N N . ARG A 1 96 ? -7.389 -7.764 -10.061 1.00 91.94 96 ARG A N 1
ATOM 751 C CA . ARG A 1 96 ? -8.755 -8.299 -10.023 1.00 91.94 96 ARG A CA 1
ATOM 752 C C . ARG A 1 96 ? -9.061 -8.977 -8.695 1.00 91.94 96 ARG A C 1
ATOM 754 O O . ARG A 1 96 ? -8.159 -9.483 -8.033 1.00 91.94 96 ARG A O 1
ATOM 761 N N . TRP A 1 97 ? -10.333 -9.048 -8.320 1.00 93.25 97 TRP A N 1
ATOM 762 C CA . TRP A 1 97 ? -10.760 -9.930 -7.243 1.00 93.25 97 TRP A CA 1
ATOM 763 C C . TRP A 1 97 ? -10.564 -11.402 -7.653 1.00 93.25 97 TRP A C 1
ATOM 765 O O . TRP A 1 97 ? -10.869 -11.767 -8.794 1.00 93.25 97 TRP A O 1
ATOM 775 N N . PRO A 1 98 ? -10.094 -12.271 -6.736 1.00 90.50 98 PRO A N 1
ATOM 776 C CA . PRO A 1 98 ? -9.956 -13.700 -7.017 1.00 90.50 98 PRO A CA 1
ATOM 777 C C . PRO A 1 98 ? -11.320 -14.385 -7.192 1.00 90.50 98 PRO A C 1
ATOM 779 O O . PRO A 1 98 ? -11.453 -15.343 -7.952 1.00 90.50 98 PRO A O 1
ATOM 782 N N . GLU A 1 99 ? -12.354 -13.878 -6.518 1.00 92.75 99 GLU A N 1
ATOM 783 C CA . GLU A 1 99 ? -13.723 -14.360 -6.661 1.00 92.75 99 GLU A CA 1
ATOM 784 C C . GLU A 1 99 ? -14.391 -13.748 -7.901 1.00 92.75 99 GLU A C 1
ATOM 786 O O . GLU A 1 99 ? -14.658 -12.547 -7.958 1.00 92.75 99 GLU A O 1
ATOM 791 N N . ALA A 1 100 ? -14.713 -14.589 -8.887 1.00 89.81 100 ALA A N 1
ATOM 792 C CA . ALA A 1 100 ? -15.271 -14.145 -10.166 1.00 89.81 100 ALA A CA 1
ATOM 793 C C . ALA A 1 100 ? -16.626 -13.427 -10.033 1.00 89.81 100 ALA A C 1
ATOM 795 O O . ALA A 1 100 ? -16.886 -12.482 -10.772 1.00 89.81 100 ALA A O 1
ATOM 796 N N . ALA A 1 101 ? -17.478 -13.850 -9.093 1.00 93.12 101 ALA A N 1
ATOM 797 C CA . ALA A 1 101 ? -18.769 -13.206 -8.855 1.00 93.12 101 ALA A CA 1
ATOM 798 C C . ALA A 1 101 ? -18.596 -11.781 -8.310 1.00 93.12 101 ALA A C 1
ATOM 800 O O . ALA A 1 101 ? -19.262 -10.859 -8.779 1.00 93.12 101 ALA A O 1
ATOM 801 N N . ARG A 1 102 ? -17.652 -11.592 -7.377 1.00 92.75 102 ARG A N 1
ATOM 802 C CA . ARG A 1 102 ? -17.283 -10.272 -6.857 1.00 92.75 102 ARG A CA 1
ATOM 803 C C . ARG A 1 102 ? -16.710 -9.386 -7.958 1.00 92.75 102 ARG A C 1
ATOM 805 O O . ARG A 1 102 ? -17.174 -8.266 -8.120 1.00 92.75 102 ARG A O 1
ATOM 812 N N . GLU A 1 103 ? -15.761 -9.905 -8.737 1.00 92.12 103 GLU A N 1
ATOM 813 C CA . GLU A 1 103 ? -15.157 -9.176 -9.861 1.00 92.12 103 GLU A CA 1
ATOM 814 C C . GLU A 1 103 ? -16.184 -8.767 -10.920 1.00 92.12 103 GLU A C 1
ATOM 816 O O . GLU A 1 103 ? -16.092 -7.680 -11.474 1.00 92.12 103 GLU A O 1
ATOM 821 N N . ALA A 1 104 ? -17.181 -9.609 -11.194 1.00 90.31 104 ALA A N 1
ATOM 822 C CA . ALA A 1 104 ? -18.246 -9.279 -12.134 1.00 90.31 104 ALA A CA 1
ATOM 823 C C . ALA A 1 104 ? -19.211 -8.208 -11.596 1.00 90.31 104 ALA A C 1
ATOM 825 O O . ALA A 1 104 ? -19.745 -7.427 -12.383 1.00 90.31 104 ALA A O 1
ATOM 826 N N . ALA A 1 105 ? -19.454 -8.183 -10.282 1.00 93.31 105 ALA A N 1
ATOM 827 C CA . ALA A 1 105 ? -20.371 -7.238 -9.648 1.00 93.31 105 ALA A CA 1
ATOM 828 C C . ALA A 1 105 ? -19.742 -5.850 -9.438 1.00 93.31 105 ALA A C 1
ATOM 830 O O . ALA A 1 105 ? -20.389 -4.842 -9.713 1.00 93.31 105 ALA A O 1
ATOM 831 N N . ASP A 1 106 ? -18.495 -5.807 -8.965 1.00 91.88 106 ASP A N 1
ATOM 832 C CA . ASP A 1 106 ? -17.733 -4.580 -8.721 1.00 91.88 106 ASP A CA 1
ATOM 833 C C . ASP A 1 106 ? -16.233 -4.830 -8.983 1.00 91.88 106 ASP A C 1
ATOM 835 O O . ASP A 1 106 ? -15.494 -5.232 -8.072 1.00 91.88 106 ASP A O 1
ATOM 839 N N . PRO A 1 107 ? -15.777 -4.660 -10.242 1.00 92.94 107 PRO A N 1
ATOM 840 C CA . PRO A 1 107 ? -14.403 -4.948 -10.637 1.00 92.94 107 PRO A CA 1
ATOM 841 C C . PRO A 1 107 ? -13.374 -4.213 -9.782 1.00 92.94 107 PRO A C 1
ATOM 843 O O . PRO A 1 107 ? -13.506 -3.005 -9.519 1.00 92.94 107 PRO A O 1
ATOM 846 N N . LEU A 1 108 ? -12.305 -4.917 -9.392 1.00 92.94 108 LEU A N 1
ATOM 847 C CA . LEU A 1 108 ? -11.241 -4.312 -8.599 1.00 92.94 108 LEU A CA 1
ATOM 848 C C . LEU A 1 108 ? -10.682 -3.084 -9.327 1.00 92.94 108 LEU A C 1
ATOM 850 O O . LEU A 1 108 ? -10.236 -3.118 -10.472 1.00 92.94 108 LEU A O 1
ATOM 854 N N . SER A 1 109 ? -10.730 -1.949 -8.644 1.00 90.19 109 SER A N 1
ATOM 855 C CA . SER A 1 109 ? -10.484 -0.643 -9.252 1.00 90.19 109 SER A CA 1
ATOM 856 C C . SER A 1 109 ? -10.076 0.374 -8.184 1.00 90.19 109 SER A C 1
ATOM 858 O O . SER A 1 109 ? -10.246 0.103 -6.995 1.00 90.19 109 SER A O 1
ATOM 860 N N . PRO A 1 110 ? -9.531 1.550 -8.557 1.00 90.38 110 PRO A N 1
ATOM 861 C CA . PRO A 1 110 ? -8.858 2.454 -7.619 1.00 90.38 110 PRO A CA 1
ATOM 862 C C . PRO A 1 110 ? -9.669 2.864 -6.389 1.00 90.38 110 PRO A C 1
ATOM 864 O O . PRO A 1 110 ? -9.081 3.148 -5.351 1.00 90.38 110 PRO A O 1
ATOM 867 N N . HIS A 1 111 ? -10.998 2.910 -6.501 1.00 92.62 111 HIS A N 1
ATOM 868 C CA . HIS A 1 111 ? -11.866 3.319 -5.404 1.00 92.62 111 HIS A CA 1
ATOM 869 C C . HIS A 1 111 ? -11.876 2.323 -4.235 1.00 92.62 111 HIS A C 1
ATOM 871 O O . HIS A 1 111 ? -12.148 2.750 -3.122 1.00 92.62 111 HIS A O 1
ATOM 877 N N . HIS A 1 112 ? -11.510 1.061 -4.486 1.00 95.75 112 HIS A N 1
ATOM 878 C CA . HIS A 1 112 ? -11.408 -0.010 -3.497 1.00 95.75 112 HIS A CA 1
ATOM 879 C C . HIS A 1 112 ? -10.158 0.054 -2.617 1.00 95.75 112 HIS A C 1
ATOM 881 O O . HIS A 1 112 ? -10.054 -0.707 -1.663 1.00 95.75 112 HIS A O 1
ATOM 887 N N . PHE A 1 113 ? -9.181 0.897 -2.944 1.00 96.31 113 PHE A N 1
ATOM 888 C CA . PHE A 1 113 ? -7.914 0.978 -2.220 1.00 96.31 113 PHE A CA 1
ATOM 889 C C . PHE A 1 113 ? -7.937 2.130 -1.217 1.00 96.31 113 PHE A C 1
ATOM 891 O O . PHE A 1 113 ? -8.558 3.166 -1.464 1.00 96.31 113 PHE A O 1
ATOM 898 N N . LEU A 1 114 ? -7.195 1.987 -0.116 1.00 97.19 114 LEU A N 1
ATOM 899 C CA . LEU A 1 114 ? -6.915 3.114 0.771 1.00 97.19 114 LEU A CA 1
ATOM 900 C C . LEU A 1 114 ? -6.089 4.158 0.006 1.00 97.19 114 LEU A C 1
ATOM 902 O O . LEU A 1 114 ? -4.991 3.856 -0.458 1.00 97.19 114 LEU A O 1
ATOM 906 N N . ASP A 1 115 ? -6.603 5.378 -0.132 1.00 95.75 115 ASP A N 1
ATOM 907 C CA . ASP A 1 115 ? -5.920 6.457 -0.851 1.00 95.75 115 ASP A CA 1
ATOM 908 C C . ASP A 1 115 ? -4.918 7.148 0.083 1.00 95.75 115 ASP A C 1
ATOM 910 O O . ASP A 1 115 ? -5.311 7.918 0.957 1.00 95.75 115 ASP A O 1
ATOM 914 N N . TYR A 1 116 ? -3.626 6.863 -0.077 1.00 91.50 116 TYR A N 1
ATOM 915 C CA . TYR A 1 116 ? -2.573 7.354 0.814 1.00 91.50 116 TYR A CA 1
ATOM 916 C C . TYR A 1 116 ? -2.514 8.886 0.885 1.00 91.50 116 TYR A C 1
ATOM 918 O O . TYR A 1 116 ? -2.150 9.456 1.913 1.00 91.50 116 TYR A O 1
ATOM 926 N N . ASP A 1 117 ? -2.896 9.562 -0.200 1.00 89.56 117 ASP A N 1
ATOM 927 C CA . ASP A 1 117 ? -2.833 11.016 -0.325 1.00 89.56 117 ASP A CA 1
ATOM 928 C C . ASP A 1 117 ? -4.085 11.715 0.264 1.00 89.56 117 ASP A C 1
ATOM 930 O O . ASP A 1 117 ? -4.211 12.941 0.191 1.00 89.56 117 ASP A O 1
ATOM 934 N N . LYS A 1 118 ? -5.020 10.966 0.876 1.00 94.19 118 LYS A N 1
ATOM 935 C CA . LYS A 1 118 ? -6.224 11.506 1.534 1.00 94.19 118 LYS A CA 1
ATOM 936 C C . LYS A 1 118 ? -6.288 11.123 3.019 1.00 94.19 118 LYS A C 1
ATOM 938 O O . LYS A 1 118 ? -6.093 9.959 3.359 1.00 94.19 118 LYS A O 1
ATOM 943 N N . PRO A 1 119 ? -6.655 12.051 3.923 1.00 97.50 119 PRO A N 1
ATOM 944 C CA . PRO A 1 119 ? -6.934 11.695 5.314 1.00 97.50 119 PRO A CA 1
ATOM 945 C C . PRO A 1 119 ? -8.167 10.781 5.416 1.00 97.50 119 PRO A C 1
ATOM 947 O O . PRO A 1 119 ? -8.997 10.754 4.499 1.00 97.50 119 PRO A O 1
ATOM 950 N N . LEU A 1 120 ? -8.317 10.059 6.533 1.00 97.69 120 LEU A N 1
ATOM 951 C CA . LEU A 1 120 ? -9.364 9.039 6.720 1.00 97.69 120 LEU A CA 1
ATOM 952 C C . LEU A 1 120 ? -10.772 9.605 6.458 1.00 97.69 120 LEU A C 1
ATOM 954 O O . LEU A 1 120 ? -11.591 9.000 5.766 1.00 97.69 120 LEU A O 1
ATOM 958 N N . GLY A 1 121 ? -11.032 10.841 6.893 1.00 97.25 121 GLY A N 1
ATOM 959 C CA . GLY A 1 121 ? -12.298 11.545 6.682 1.00 97.25 121 GLY A CA 1
ATOM 960 C C . GLY A 1 121 ? -12.622 11.883 5.221 1.00 97.25 121 GLY A C 1
ATOM 961 O O . GLY A 1 121 ? -13.768 12.221 4.920 1.00 97.25 121 GLY A O 1
ATOM 962 N N . LYS A 1 122 ? -11.666 11.757 4.293 1.00 97.81 122 LYS A N 1
ATOM 963 C CA . LYS A 1 122 ? -11.841 11.995 2.847 1.00 97.81 122 LYS A CA 1
ATOM 964 C C . LYS A 1 122 ? -11.764 10.718 2.001 1.00 97.81 122 LYS A C 1
ATOM 966 O O . LYS A 1 122 ? -11.831 10.807 0.776 1.00 97.81 122 LYS A O 1
ATOM 971 N N . GLN A 1 123 ? -11.645 9.550 2.632 1.00 97.75 123 GLN A N 1
ATOM 972 C CA . GLN A 1 123 ? -11.671 8.256 1.945 1.00 97.75 123 GLN A CA 1
ATOM 973 C C . GLN A 1 123 ? -13.050 7.954 1.337 1.00 97.75 123 GLN A C 1
ATOM 975 O O . GLN A 1 123 ? -14.056 8.580 1.692 1.00 97.75 123 GLN A O 1
ATOM 980 N N . ALA A 1 124 ? -13.109 6.983 0.422 1.00 96.44 124 ALA A N 1
ATOM 981 C CA . ALA A 1 124 ? -14.381 6.483 -0.096 1.00 96.44 124 ALA A CA 1
ATOM 982 C C . ALA A 1 124 ? -15.246 5.895 1.046 1.00 96.44 124 ALA A C 1
ATOM 984 O O . ALA A 1 124 ? -14.683 5.391 2.021 1.00 96.44 124 ALA A O 1
ATOM 985 N N . PRO A 1 125 ? -16.593 5.938 0.961 1.00 97.19 125 PRO A N 1
ATOM 986 C CA . PRO A 1 125 ? -17.471 5.486 2.047 1.00 97.19 125 PRO A CA 1
ATOM 987 C C . PRO A 1 125 ? -17.159 4.074 2.561 1.00 97.19 125 PRO A C 1
ATOM 989 O O . PRO A 1 125 ? -16.938 3.899 3.754 1.00 97.19 125 PRO A O 1
ATOM 992 N N . HIS A 1 126 ? -17.009 3.097 1.664 1.00 96.00 126 HIS A N 1
ATOM 993 C CA . HIS A 1 126 ? -16.698 1.714 2.039 1.00 96.00 126 HIS A CA 1
ATOM 994 C C . HIS A 1 126 ? -15.298 1.555 2.673 1.00 96.00 126 HIS A C 1
ATOM 996 O O . HIS A 1 126 ? -15.094 0.671 3.499 1.00 96.00 126 HIS A O 1
ATOM 1002 N N . ILE A 1 127 ? -14.335 2.430 2.351 1.00 98.25 127 ILE A N 1
ATOM 1003 C CA . ILE A 1 127 ? -13.016 2.451 3.006 1.00 98.25 127 ILE A CA 1
ATOM 1004 C C . ILE A 1 127 ? -13.130 2.999 4.425 1.00 98.25 127 ILE A C 1
ATOM 1006 O O . ILE A 1 127 ? -12.521 2.451 5.339 1.00 98.25 127 ILE A O 1
ATOM 1010 N N . LYS A 1 128 ? -13.941 4.042 4.637 1.00 98.38 128 LYS A N 1
ATOM 1011 C CA . LYS A 1 128 ? -14.240 4.536 5.989 1.00 98.38 128 LYS A CA 1
ATOM 1012 C C . LYS A 1 128 ? -14.904 3.456 6.831 1.00 98.38 128 LYS A C 1
ATOM 1014 O O . LYS A 1 128 ? -14.521 3.268 7.975 1.00 98.38 128 LYS A O 1
ATOM 1019 N N . GLU A 1 129 ? -15.853 2.721 6.258 1.00 98.12 129 GLU A N 1
ATOM 1020 C CA . GLU A 1 129 ? -16.489 1.587 6.933 1.00 98.12 129 GLU A CA 1
ATOM 1021 C C . GLU A 1 129 ? -15.481 0.488 7.282 1.00 98.12 129 GLU A C 1
ATOM 1023 O O . GLU A 1 129 ? -15.525 -0.051 8.384 1.00 98.12 129 GLU A O 1
ATOM 1028 N N . ALA A 1 130 ? -14.550 0.166 6.379 1.00 98.06 130 ALA A N 1
ATOM 1029 C CA . ALA A 1 130 ? -13.495 -0.803 6.658 1.00 98.06 130 ALA A CA 1
ATOM 1030 C C . ALA A 1 130 ? -12.556 -0.331 7.783 1.00 98.06 130 ALA A C 1
ATOM 1032 O O . ALA A 1 130 ? -12.268 -1.100 8.694 1.00 98.06 130 ALA A O 1
ATOM 1033 N N . ILE A 1 131 ? -12.146 0.941 7.776 1.00 98.19 131 ILE A N 1
ATOM 1034 C CA . ILE A 1 131 ? -11.381 1.559 8.870 1.00 98.19 131 ILE A CA 1
ATOM 1035 C C . ILE A 1 131 ? -12.161 1.476 10.187 1.00 98.19 131 ILE A C 1
ATOM 1037 O O . ILE A 1 131 ? -11.617 1.084 11.208 1.00 98.19 131 ILE A O 1
ATOM 1041 N N . GLU A 1 132 ? -13.452 1.798 10.191 1.00 97.62 132 GLU A N 1
ATOM 1042 C CA . GLU A 1 132 ? -14.275 1.720 11.401 1.00 97.62 132 GLU A CA 1
ATOM 1043 C C . GLU A 1 132 ? -14.384 0.284 11.938 1.00 97.62 132 GLU A C 1
ATOM 1045 O O . GLU A 1 132 ? -14.311 0.073 13.150 1.00 97.62 132 GLU A O 1
ATOM 1050 N N . LYS A 1 133 ? -14.467 -0.724 11.058 1.00 98.12 133 LYS A N 1
ATOM 1051 C CA . LYS A 1 133 ? -14.463 -2.143 11.457 1.00 98.12 133 LYS A CA 1
ATOM 1052 C C . LYS A 1 133 ? -13.195 -2.539 12.214 1.00 98.12 133 LYS A C 1
ATOM 1054 O O . LYS A 1 133 ? -13.284 -3.401 13.092 1.00 98.12 133 LYS A O 1
ATOM 1059 N N . THR A 1 134 ? -12.047 -1.901 11.958 1.00 97.69 134 THR A N 1
ATOM 1060 C CA . THR A 1 134 ? -10.804 -2.227 12.680 1.00 97.69 134 THR A CA 1
ATOM 1061 C C . THR A 1 134 ? -10.881 -1.896 14.170 1.00 97.69 134 THR A C 1
ATOM 1063 O O . THR A 1 134 ? -10.131 -2.478 14.944 1.00 97.69 134 THR A O 1
ATOM 1066 N N . LYS A 1 135 ? -11.813 -1.038 14.621 1.00 96.75 135 LYS A N 1
ATOM 1067 C CA . LYS A 1 135 ? -12.016 -0.756 16.057 1.00 96.75 135 LYS A CA 1
ATOM 1068 C C . LYS A 1 135 ? -12.301 -2.017 16.867 1.00 96.75 135 LYS A C 1
ATOM 1070 O O . LYS A 1 135 ? -11.836 -2.139 17.992 1.00 96.75 135 LYS A O 1
ATOM 1075 N N . SER A 1 136 ? -13.024 -2.968 16.277 1.00 96.50 136 SER A N 1
ATOM 1076 C CA . SER A 1 136 ? -13.329 -4.257 16.912 1.00 96.50 136 SER A CA 1
ATOM 1077 C C . SER A 1 136 ? -12.112 -5.178 17.071 1.00 96.50 136 SER A C 1
ATOM 1079 O O . SER A 1 136 ? -12.201 -6.186 17.762 1.00 96.50 136 SER A O 1
ATOM 1081 N N . MET A 1 137 ? -10.989 -4.836 16.435 1.00 96.25 137 MET A N 1
ATOM 1082 C CA . MET A 1 137 ? -9.741 -5.602 16.438 1.00 96.25 137 MET A CA 1
ATOM 1083 C C . MET A 1 137 ? -8.670 -4.960 17.334 1.00 96.25 137 MET A C 1
ATOM 1085 O O . MET A 1 137 ? -7.525 -5.410 17.337 1.00 96.25 137 MET A O 1
ATOM 1089 N N . LEU A 1 138 ? -9.003 -3.869 18.037 1.00 96.44 138 LEU A N 1
ATOM 1090 C CA . LEU A 1 138 ? -8.055 -3.163 18.896 1.00 96.44 138 LEU A CA 1
ATOM 1091 C C . LEU A 1 138 ? -7.614 -4.060 20.062 1.00 96.44 138 LEU A C 1
ATOM 1093 O O . LEU A 1 138 ? -8.460 -4.729 20.659 1.00 96.44 138 LEU A O 1
ATOM 1097 N N . PRO A 1 139 ? -6.319 -4.044 20.428 1.00 95.06 139 PRO A N 1
ATOM 1098 C CA . PRO A 1 139 ? -5.865 -4.607 21.694 1.00 95.06 139 PRO A CA 1
ATOM 1099 C C . PRO A 1 139 ? -6.635 -4.002 22.871 1.00 95.06 139 PRO A C 1
ATOM 1101 O O . PRO A 1 139 ? -6.982 -2.821 22.842 1.00 95.06 139 PRO A O 1
ATOM 1104 N N . GLU A 1 140 ? -6.846 -4.778 23.936 1.00 95.19 140 GLU A N 1
ATOM 1105 C CA . GLU A 1 140 ? -7.538 -4.290 25.140 1.00 95.19 140 GLU A CA 1
ATOM 1106 C C . GLU A 1 140 ? -6.847 -3.057 25.753 1.00 95.19 140 GLU A C 1
ATOM 1108 O O . GLU A 1 140 ? -7.526 -2.156 26.239 1.00 95.19 140 GLU A O 1
ATOM 1113 N N . SER A 1 141 ? -5.513 -2.968 25.657 1.00 94.00 141 SER A N 1
ATOM 1114 C CA . SER A 1 141 ? -4.720 -1.833 26.153 1.00 94.00 141 SER A CA 1
ATOM 1115 C C . SER A 1 141 ? -4.801 -0.579 25.280 1.00 94.00 141 SER A C 1
ATOM 1117 O O . SER A 1 141 ? -4.382 0.489 25.715 1.00 94.00 141 SER A O 1
ATOM 1119 N N . ALA A 1 142 ? -5.350 -0.664 24.063 1.00 93.44 142 ALA A N 1
ATOM 1120 C CA . ALA A 1 142 ? -5.217 0.400 23.070 1.00 93.44 142 ALA A CA 1
ATOM 1121 C C . ALA A 1 142 ? -5.815 1.738 23.519 1.00 93.44 142 ALA A C 1
ATOM 1123 O O . ALA A 1 142 ? -5.316 2.793 23.137 1.00 93.44 142 ALA A O 1
ATOM 1124 N N . MET A 1 143 ? -6.884 1.707 24.318 1.00 92.69 143 MET A N 1
ATOM 1125 C CA . MET A 1 143 ? -7.475 2.929 24.858 1.00 92.69 143 MET A CA 1
ATOM 1126 C C . MET A 1 143 ? -6.517 3.633 25.826 1.00 92.69 143 MET A C 1
ATOM 1128 O O . MET A 1 143 ? -6.335 4.845 25.725 1.00 92.69 143 MET A O 1
ATOM 1132 N N . ASP A 1 144 ? -5.876 2.880 26.718 1.00 94.50 144 ASP A N 1
ATOM 1133 C CA . ASP A 1 144 ? -4.920 3.416 27.689 1.00 94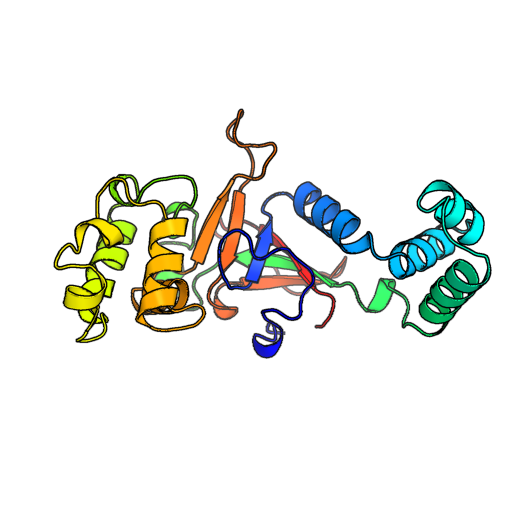.50 144 ASP A CA 1
ATOM 1134 C C . ASP A 1 144 ? -3.624 3.866 27.000 1.00 94.50 144 ASP A C 1
ATOM 1136 O O . ASP A 1 144 ? -3.128 4.961 27.269 1.00 94.50 144 ASP A O 1
ATOM 1140 N N . ASP A 1 145 ? -3.131 3.080 26.038 1.00 92.38 145 ASP A N 1
ATOM 1141 C CA . ASP A 1 145 ? -1.929 3.382 25.249 1.00 92.38 145 ASP A CA 1
ATOM 1142 C C . ASP A 1 145 ? -2.083 4.667 24.413 1.00 92.38 145 ASP A C 1
ATOM 1144 O O . ASP A 1 145 ? -1.108 5.373 24.147 1.00 92.38 145 ASP A O 1
ATOM 1148 N N . LEU A 1 146 ? -3.318 5.006 24.027 1.00 92.56 146 LEU A N 1
ATOM 1149 C CA . LEU A 1 146 ? -3.670 6.244 23.326 1.00 92.56 146 LEU A CA 1
ATOM 1150 C C . LEU A 1 146 ? -4.092 7.381 24.272 1.00 92.56 146 LEU A C 1
ATOM 1152 O O . LEU A 1 146 ? -4.617 8.398 23.818 1.00 92.56 146 LEU A O 1
ATOM 1156 N N . GLY A 1 147 ? -3.893 7.233 25.585 1.00 93.75 147 GLY A N 1
ATOM 1157 C CA . GLY A 1 147 ? -4.233 8.262 26.570 1.00 93.75 147 GLY A CA 1
ATOM 1158 C C . GLY A 1 147 ? -5.733 8.561 26.659 1.00 93.75 147 GLY A C 1
ATOM 1159 O O . GLY A 1 147 ? -6.118 9.684 26.980 1.00 93.75 147 GLY A O 1
ATOM 1160 N N . GLY A 1 148 ? -6.582 7.582 26.341 1.00 93.88 148 GLY A N 1
ATOM 1161 C CA . GLY A 1 148 ? -8.038 7.712 26.334 1.00 93.88 148 GLY A CA 1
ATOM 1162 C C . GLY A 1 148 ? -8.619 8.400 25.095 1.00 93.88 148 GLY A C 1
ATOM 1163 O O . GLY A 1 148 ? -9.820 8.675 25.074 1.00 93.88 148 GLY A O 1
ATOM 1164 N N . ASP A 1 149 ? -7.810 8.685 24.067 1.00 93.44 149 ASP A N 1
ATOM 1165 C CA . ASP A 1 149 ? -8.245 9.407 22.868 1.00 93.44 149 ASP A CA 1
ATOM 1166 C C . ASP A 1 149 ? -8.069 8.589 21.577 1.00 93.44 149 ASP A C 1
ATOM 1168 O O . ASP A 1 149 ? -7.062 8.664 20.868 1.00 93.44 149 ASP A O 1
ATOM 1172 N N . LEU A 1 150 ? -9.119 7.852 21.201 1.00 93.69 150 LEU A N 1
ATOM 1173 C CA . LEU A 1 150 ? -9.168 7.129 19.925 1.00 93.69 150 LEU A CA 1
ATOM 1174 C C . LEU A 1 150 ? -9.169 8.049 18.695 1.00 93.69 150 LEU A C 1
ATOM 1176 O O . LEU A 1 150 ? -8.969 7.557 17.581 1.00 93.69 150 LEU A O 1
ATOM 1180 N N . SER A 1 151 ? -9.383 9.361 18.839 1.00 94.94 151 SER A N 1
ATOM 1181 C CA . SER A 1 151 ? -9.312 10.283 17.701 1.00 94.94 151 SER A CA 1
ATOM 1182 C C . SER A 1 151 ? -7.891 10.406 17.140 1.00 94.94 151 SER A C 1
ATOM 1184 O O . SER A 1 151 ? -7.738 10.699 15.954 1.00 94.94 151 SER A O 1
ATOM 1186 N N . LEU A 1 152 ? -6.869 10.063 17.933 1.00 91.50 152 LEU A N 1
ATOM 1187 C CA . LEU A 1 152 ? -5.484 9.941 17.472 1.00 91.50 152 LEU A CA 1
ATOM 1188 C C . LEU A 1 152 ? -5.314 8.863 16.391 1.00 91.50 152 LEU A C 1
ATOM 1190 O O . LEU A 1 152 ? -4.430 8.979 15.544 1.00 91.50 152 LEU A O 1
ATOM 1194 N N . LEU A 1 153 ? -6.179 7.842 16.396 1.00 96.38 153 LEU A N 1
ATOM 1195 C CA . LEU A 1 153 ? -6.170 6.748 15.425 1.00 96.38 153 LEU A CA 1
ATOM 1196 C C . LEU A 1 153 ? -7.297 6.864 14.383 1.00 96.38 153 LEU A C 1
ATOM 1198 O O . LEU A 1 153 ? -7.084 6.562 13.215 1.00 96.38 153 LEU A O 1
ATOM 1202 N N . TYR A 1 154 ? -8.485 7.333 14.769 1.00 97.31 154 TYR A N 1
ATOM 1203 C CA . TYR A 1 154 ? -9.685 7.325 13.914 1.00 97.31 154 TYR A CA 1
ATOM 1204 C C . TYR A 1 154 ? -10.215 8.718 13.550 1.00 97.31 154 TYR A C 1
ATOM 1206 O O . TYR A 1 154 ? -11.281 8.848 12.948 1.00 97.31 154 TYR A O 1
ATOM 1214 N N . GLY A 1 155 ? -9.503 9.780 13.922 1.00 96.94 155 GLY A N 1
ATOM 1215 C CA . GLY A 1 155 ? -9.895 11.149 13.611 1.00 96.94 155 GLY A CA 1
ATOM 1216 C C . GLY A 1 155 ? -9.996 11.401 12.105 1.00 96.94 155 GLY A C 1
ATOM 1217 O O . GLY A 1 155 ? -9.250 10.851 11.296 1.00 96.94 155 GLY A O 1
ATOM 1218 N N . LYS A 1 156 ? -10.905 12.297 11.707 1.00 97.06 156 LYS A N 1
ATOM 1219 C CA . LYS A 1 156 ? -11.151 12.631 10.290 1.00 97.06 156 LYS A CA 1
ATOM 1220 C C . LYS A 1 156 ? -9.904 13.135 9.548 1.00 97.06 156 LYS A C 1
ATOM 1222 O O . LYS A 1 156 ? -9.827 12.976 8.332 1.00 97.06 156 LYS A O 1
ATOM 1227 N N . ASP A 1 157 ? -8.970 13.746 10.274 1.00 97.25 157 ASP A N 1
ATOM 1228 C CA . ASP A 1 157 ? -7.743 14.339 9.739 1.00 97.25 157 ASP A CA 1
ATOM 1229 C C . ASP A 1 157 ? -6.527 13.411 9.894 1.00 97.25 157 ASP A C 1
ATOM 1231 O O . ASP A 1 157 ? -5.443 13.745 9.417 1.00 97.25 157 ASP A O 1
ATOM 1235 N N . VAL A 1 158 ? -6.705 12.228 10.502 1.00 96.50 158 VAL A N 1
ATOM 1236 C CA . VAL A 1 158 ? -5.664 11.199 10.565 1.00 96.50 158 VAL A CA 1
ATOM 1237 C C . VAL A 1 158 ? -5.281 10.805 9.141 1.00 96.50 158 VAL A C 1
ATOM 1239 O O . VAL A 1 158 ? -6.126 10.602 8.266 1.00 96.50 158 VAL A O 1
ATOM 1242 N N . THR A 1 159 ? -3.982 10.735 8.885 1.00 95.81 159 THR A N 1
ATOM 1243 C CA . THR A 1 159 ? -3.438 10.281 7.603 1.00 95.81 159 THR A CA 1
ATOM 1244 C C . THR A 1 159 ? -3.280 8.759 7.592 1.00 95.81 159 THR A C 1
ATOM 1246 O O . THR A 1 159 ? -3.056 8.162 8.646 1.00 95.81 159 THR A O 1
ATOM 1249 N N . PRO A 1 160 ? -3.313 8.106 6.418 1.00 95.00 160 PRO A N 1
ATOM 1250 C CA . PRO A 1 160 ? -3.009 6.680 6.286 1.00 95.00 160 PRO A CA 1
ATOM 1251 C C . PRO A 1 160 ? -1.688 6.265 6.951 1.00 95.00 160 PRO A C 1
ATOM 1253 O O . PRO A 1 160 ? -1.644 5.248 7.634 1.00 95.00 160 PRO A O 1
ATOM 1256 N N . ASN A 1 161 ? -0.639 7.088 6.840 1.00 88.69 161 ASN A N 1
ATOM 1257 C CA . ASN A 1 161 ? 0.639 6.850 7.517 1.00 88.69 161 ASN A CA 1
ATOM 1258 C C . ASN A 1 161 ? 0.512 6.838 9.048 1.00 88.69 161 ASN A C 1
ATOM 1260 O O . ASN A 1 161 ? 1.072 5.969 9.707 1.00 88.69 161 ASN A O 1
ATOM 1264 N N . GLN A 1 162 ? -0.202 7.811 9.622 1.00 91.12 162 GLN A N 1
ATOM 1265 C CA . GLN A 1 162 ? -0.443 7.845 11.068 1.00 91.12 162 GLN A CA 1
ATOM 1266 C C . GLN A 1 162 ? -1.240 6.619 11.505 1.00 91.12 162 GLN A C 1
ATOM 1268 O O . GLN A 1 162 ? -0.828 5.940 12.434 1.00 91.12 162 GLN A O 1
ATOM 1273 N N . PHE A 1 163 ? -2.315 6.287 10.785 1.00 96.25 163 PHE A N 1
ATOM 1274 C CA . PHE A 1 163 ? -3.131 5.113 11.077 1.00 96.25 163 PHE A CA 1
ATOM 1275 C C . PHE A 1 163 ? -2.299 3.823 11.103 1.00 96.25 163 PHE A C 1
ATOM 1277 O O . PHE A 1 163 ? -2.365 3.068 12.071 1.00 96.25 163 PHE A O 1
ATOM 1284 N N . ILE A 1 164 ? -1.485 3.590 10.067 1.00 92.19 164 ILE A N 1
ATOM 1285 C CA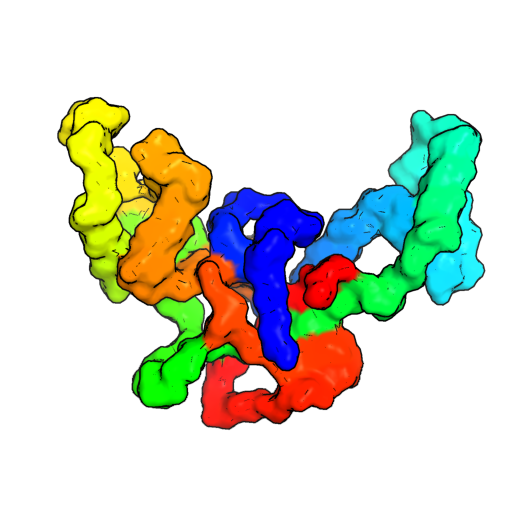 . ILE A 1 164 ? -0.646 2.389 9.953 1.00 92.19 164 ILE A CA 1
ATOM 1286 C C . ILE A 1 164 ? 0.388 2.328 11.083 1.00 92.19 164 ILE A C 1
ATOM 1288 O O . ILE A 1 164 ? 0.474 1.311 11.770 1.00 92.19 164 ILE A O 1
ATOM 1292 N N . ASN A 1 165 ? 1.122 3.418 11.323 1.00 86.25 165 ASN A N 1
ATOM 1293 C CA . ASN A 1 165 ? 2.179 3.447 12.339 1.00 86.25 165 ASN A CA 1
ATOM 1294 C C . ASN A 1 165 ? 1.628 3.335 13.766 1.00 86.25 165 ASN A C 1
ATOM 1296 O O . ASN A 1 165 ? 2.243 2.695 14.615 1.00 86.25 165 ASN A O 1
ATOM 1300 N N . THR A 1 166 ? 0.466 3.928 14.042 1.00 90.75 166 THR A N 1
ATOM 1301 C CA . THR A 1 166 ? -0.188 3.791 15.345 1.00 90.75 166 THR A CA 1
ATOM 1302 C C . THR A 1 166 ? -0.654 2.355 15.569 1.00 90.75 166 THR A C 1
ATOM 1304 O O . THR A 1 166 ? -0.413 1.809 16.639 1.00 90.75 166 THR A O 1
ATOM 1307 N N . TRP A 1 167 ? -1.239 1.694 14.566 1.00 94.00 167 TRP A N 1
ATOM 1308 C CA . TRP A 1 167 ? -1.548 0.265 14.672 1.00 94.00 167 TRP A CA 1
ATOM 1309 C C . TRP A 1 167 ? -0.304 -0.594 14.888 1.00 94.00 167 TRP A C 1
ATOM 1311 O O . TRP A 1 167 ? -0.345 -1.519 15.696 1.00 94.00 167 TRP A O 1
ATOM 1321 N N . GLU A 1 168 ? 0.797 -0.294 14.198 1.00 89.56 168 GLU A N 1
ATOM 1322 C CA . GLU A 1 168 ? 2.061 -1.005 14.394 1.00 89.56 168 GLU A CA 1
ATOM 1323 C C . GLU A 1 168 ? 2.594 -0.857 15.825 1.00 89.56 168 GLU A C 1
ATOM 1325 O O . GLU A 1 168 ? 3.024 -1.842 16.424 1.00 89.56 168 GLU A O 1
ATOM 1330 N N . ALA A 1 169 ? 2.499 0.340 16.405 1.00 87.19 169 ALA A N 1
ATOM 1331 C CA . ALA A 1 169 ? 2.870 0.569 17.798 1.00 87.19 169 ALA A CA 1
ATOM 1332 C C . ALA A 1 169 ? 1.985 -0.217 18.783 1.00 87.19 169 ALA A C 1
ATOM 1334 O O . ALA A 1 169 ? 2.488 -0.714 19.787 1.00 87.19 169 ALA A O 1
ATOM 1335 N N . LEU A 1 170 ? 0.688 -0.351 18.488 1.00 90.12 170 LEU A N 1
ATOM 1336 C CA . LEU A 1 170 ? -0.285 -1.015 19.363 1.00 90.12 170 LEU A CA 1
ATOM 1337 C C . LEU A 1 170 ? -0.250 -2.547 19.273 1.00 90.12 170 LEU A C 1
ATOM 1339 O O . LEU A 1 170 ? -0.448 -3.233 20.271 1.00 90.12 170 LEU A O 1
ATOM 1343 N N . ALA A 1 171 ? -0.054 -3.099 18.076 1.00 92.31 171 ALA A N 1
ATOM 1344 C CA . ALA A 1 171 ? -0.281 -4.522 17.800 1.00 92.31 171 ALA A CA 1
ATOM 1345 C C . ALA A 1 171 ? 0.873 -5.200 17.038 1.00 92.31 171 ALA A C 1
ATOM 1347 O O . ALA A 1 171 ? 0.753 -6.350 16.605 1.00 92.31 171 ALA A O 1
ATOM 1348 N N . GLY A 1 172 ? 2.008 -4.513 16.899 1.00 89.25 172 GLY A N 1
ATOM 1349 C CA . GLY A 1 172 ? 3.234 -5.040 16.313 1.00 89.25 172 GLY A CA 1
ATOM 1350 C C . GLY A 1 172 ? 3.335 -4.868 14.798 1.00 89.25 172 GLY A C 1
ATOM 1351 O O . GLY A 1 172 ? 2.464 -4.318 14.127 1.00 89.25 172 GLY A O 1
ATOM 1352 N N . THR A 1 173 ? 4.443 -5.360 14.244 1.00 85.75 173 THR A N 1
ATOM 1353 C CA . THR A 1 173 ? 4.875 -5.102 12.864 1.00 85.75 173 THR A CA 1
ATOM 1354 C C . THR A 1 173 ? 3.770 -5.349 11.825 1.00 85.75 173 THR A C 1
ATOM 1356 O O . THR A 1 173 ? 3.189 -6.446 11.752 1.00 85.75 173 THR A O 1
ATOM 1359 N N . HIS A 1 174 ? 3.513 -4.332 10.991 1.00 85.88 174 HIS A N 1
ATOM 1360 C CA . HIS A 1 174 ? 2.514 -4.330 9.910 1.00 85.88 174 HIS A CA 1
ATOM 1361 C C . HIS A 1 174 ? 1.062 -4.543 10.365 1.00 85.88 174 HIS A C 1
ATOM 1363 O O . HIS A 1 174 ? 0.224 -5.031 9.598 1.00 85.88 174 HIS A O 1
ATOM 1369 N N . ALA A 1 175 ? 0.741 -4.264 11.632 1.00 91.44 175 ALA A N 1
ATOM 1370 C CA . ALA A 1 175 ? -0.616 -4.446 12.133 1.00 91.44 175 ALA A CA 1
ATOM 1371 C C . ALA A 1 175 ? -1.635 -3.581 11.380 1.00 91.44 175 ALA A C 1
ATOM 1373 O O . ALA A 1 175 ? -2.727 -4.067 11.099 1.00 91.44 175 ALA A O 1
ATOM 1374 N N . GLY A 1 176 ? -1.283 -2.356 10.979 1.00 92.69 176 GLY A N 1
ATOM 1375 C CA . GLY A 1 176 ? -2.197 -1.472 10.252 1.00 92.69 176 GLY A CA 1
ATOM 1376 C C . GLY A 1 176 ? -2.684 -2.085 8.941 1.00 92.69 176 GLY A C 1
ATOM 1377 O O . GLY A 1 176 ? -3.887 -2.159 8.691 1.00 92.69 176 GLY A O 1
ATOM 1378 N N . GLU A 1 177 ? -1.762 -2.599 8.130 1.00 92.88 177 GLU A N 1
ATOM 1379 C CA . GLU A 1 177 ? -2.067 -3.286 6.876 1.00 92.88 177 GLU A CA 1
ATOM 1380 C C . GLU A 1 177 ? -2.845 -4.578 7.113 1.00 92.88 177 GLU A C 1
ATOM 1382 O O . GLU A 1 177 ? -3.819 -4.847 6.411 1.00 92.88 177 GLU A O 1
ATOM 1387 N N . LYS A 1 178 ? -2.468 -5.359 8.134 1.00 93.75 178 LYS A N 1
ATOM 1388 C CA . LYS A 1 178 ? -3.179 -6.594 8.497 1.00 93.75 178 LYS A CA 1
ATOM 1389 C C . LYS A 1 178 ? -4.631 -6.317 8.885 1.00 93.75 178 LYS A C 1
ATOM 1391 O O . LYS A 1 178 ? -5.514 -7.039 8.426 1.00 93.75 178 LYS A O 1
ATOM 1396 N N . MET A 1 179 ? -4.890 -5.285 9.692 1.00 96.69 179 MET A N 1
ATOM 1397 C CA . MET A 1 179 ? -6.248 -4.926 10.114 1.00 96.69 179 MET A CA 1
ATOM 1398 C C . MET A 1 179 ? -7.076 -4.392 8.946 1.00 96.69 179 MET A C 1
ATOM 1400 O O . MET A 1 179 ? -8.231 -4.778 8.785 1.00 96.69 179 MET A O 1
ATOM 1404 N N . LEU A 1 180 ? -6.483 -3.560 8.085 1.00 97.38 180 LEU A N 1
ATOM 1405 C CA . LEU A 1 180 ? -7.140 -3.088 6.864 1.00 97.38 180 LEU A CA 1
ATOM 1406 C C . LEU A 1 180 ? -7.496 -4.255 5.936 1.00 97.38 180 LEU A C 1
ATOM 1408 O O . LEU A 1 180 ? -8.624 -4.326 5.449 1.00 97.38 180 LEU A O 1
ATOM 1412 N N . HIS A 1 181 ? -6.570 -5.195 5.738 1.00 96.06 181 HIS A N 1
ATOM 1413 C CA . HIS A 1 181 ? -6.808 -6.393 4.939 1.00 96.06 181 HIS A CA 1
ATOM 1414 C C . HIS A 1 181 ? -7.924 -7.262 5.527 1.00 96.06 181 HIS A C 1
ATOM 1416 O O . HIS A 1 181 ? -8.854 -7.635 4.813 1.00 96.06 181 HIS A O 1
ATOM 1422 N N . ALA A 1 182 ? -7.891 -7.517 6.839 1.00 95.75 182 ALA A N 1
ATOM 1423 C CA . ALA A 1 182 ? -8.942 -8.250 7.543 1.00 95.75 182 ALA A CA 1
ATOM 1424 C C . ALA A 1 182 ? -10.311 -7.548 7.458 1.00 95.75 182 ALA A C 1
ATOM 1426 O O . ALA A 1 182 ? -11.346 -8.211 7.411 1.00 95.75 182 ALA A O 1
ATOM 1427 N N . ALA A 1 183 ? -10.327 -6.215 7.384 1.00 97.25 183 ALA A N 1
ATOM 1428 C CA . ALA A 1 183 ? -11.532 -5.416 7.183 1.00 97.25 183 ALA A CA 1
ATOM 1429 C C . ALA A 1 183 ? -11.995 -5.325 5.713 1.00 97.25 183 ALA A C 1
ATOM 1431 O O . ALA A 1 183 ? -13.021 -4.698 5.432 1.00 97.25 183 ALA A O 1
ATOM 1432 N N . GLY A 1 184 ? -11.280 -5.965 4.780 1.00 95.38 184 GLY A N 1
ATOM 1433 C CA . GLY A 1 184 ? -11.650 -6.075 3.368 1.00 95.38 184 GLY A CA 1
ATOM 1434 C C . GLY A 1 184 ? -10.996 -5.053 2.437 1.00 95.38 184 GLY A C 1
ATOM 1435 O O . GLY A 1 184 ? -11.371 -4.989 1.264 1.00 95.38 184 GLY A O 1
ATOM 1436 N N . VAL A 1 185 ? -10.025 -4.270 2.919 1.00 97.69 185 VAL A N 1
ATOM 1437 C CA . VAL A 1 185 ? -9.237 -3.362 2.076 1.00 97.69 185 VAL A CA 1
ATOM 1438 C C . VAL A 1 185 ? -8.160 -4.174 1.336 1.00 97.69 185 VAL A C 1
ATOM 1440 O O . VAL A 1 185 ? -7.327 -4.805 1.979 1.00 97.69 185 VAL A O 1
ATOM 1443 N N . PRO A 1 186 ? -8.124 -4.168 -0.006 1.00 95.56 186 PRO A N 1
ATOM 1444 C CA . PRO A 1 186 ? -7.181 -4.956 -0.806 1.00 95.56 186 PRO A CA 1
ATOM 1445 C C . PRO A 1 186 ? -5.741 -4.429 -0.763 1.00 95.56 186 PRO A C 1
ATOM 1447 O O . PRO A 1 186 ? -4.800 -5.144 -1.110 1.00 95.56 186 PRO A O 1
ATOM 1450 N N . GLY A 1 187 ? -5.559 -3.163 -0.393 1.00 94.94 187 GLY A N 1
ATOM 1451 C CA . GLY A 1 187 ? -4.261 -2.516 -0.419 1.00 94.94 187 GLY A CA 1
ATOM 1452 C C . GLY A 1 187 ? -4.332 -0.998 -0.348 1.00 94.94 187 GLY A C 1
ATOM 1453 O O . GLY A 1 187 ? -5.379 -0.399 -0.089 1.00 94.94 187 GLY A O 1
ATOM 1454 N N . ILE A 1 188 ? -3.201 -0.378 -0.664 1.00 94.19 188 ILE A N 1
ATOM 1455 C CA . ILE A 1 188 ? -2.998 1.071 -0.646 1.00 94.19 188 ILE A CA 1
ATOM 1456 C C . ILE A 1 188 ? -2.749 1.551 -2.069 1.00 94.19 188 ILE A C 1
ATOM 1458 O O . ILE A 1 188 ? -2.010 0.924 -2.823 1.00 94.19 188 ILE A O 1
ATOM 1462 N N . ARG A 1 189 ? -3.333 2.690 -2.424 1.00 91.62 189 ARG A N 1
ATOM 1463 C CA . ARG A 1 189 ? -3.050 3.430 -3.652 1.00 91.62 189 ARG A CA 1
ATOM 1464 C C . ARG A 1 189 ? -2.384 4.751 -3.290 1.00 91.62 189 ARG A C 1
ATOM 1466 O O . ARG A 1 189 ? -2.832 5.425 -2.371 1.00 91.62 189 ARG A O 1
ATOM 1473 N N . TYR A 1 190 ? -1.367 5.152 -4.042 1.00 86.06 190 TYR A N 1
ATOM 1474 C CA . TYR A 1 190 ? -0.703 6.444 -3.864 1.00 86.06 190 TYR A CA 1
ATOM 1475 C C . TYR A 1 190 ? -0.263 7.033 -5.204 1.00 86.06 190 TYR A C 1
ATOM 1477 O O . TYR A 1 190 ? 0.029 6.302 -6.153 1.00 86.06 190 TYR A O 1
ATOM 1485 N N . LEU A 1 191 ? -0.223 8.358 -5.302 1.00 80.00 191 LEU A N 1
ATOM 1486 C CA . LEU A 1 191 ? 0.271 9.047 -6.491 1.00 80.00 191 LEU A CA 1
ATOM 1487 C C . LEU A 1 191 ? 1.790 8.898 -6.616 1.00 80.00 191 LEU A C 1
ATOM 1489 O O . LEU A 1 191 ? 2.525 8.956 -5.625 1.00 80.00 191 LEU A O 1
ATOM 1493 N N . ASP A 1 192 ? 2.282 8.744 -7.846 1.00 69.56 192 ASP A N 1
ATOM 1494 C CA . ASP A 1 192 ? 3.719 8.847 -8.088 1.00 69.56 192 ASP A CA 1
ATOM 1495 C C . ASP A 1 192 ? 4.232 10.286 -7.847 1.00 69.56 192 ASP A C 1
ATOM 1497 O O . ASP A 1 192 ? 3.482 11.266 -7.897 1.00 69.56 192 ASP A O 1
ATOM 1501 N N . ALA A 1 193 ? 5.531 10.418 -7.552 1.00 58.59 193 ALA A N 1
ATOM 1502 C CA . ALA A 1 193 ? 6.137 11.690 -7.152 1.00 58.59 193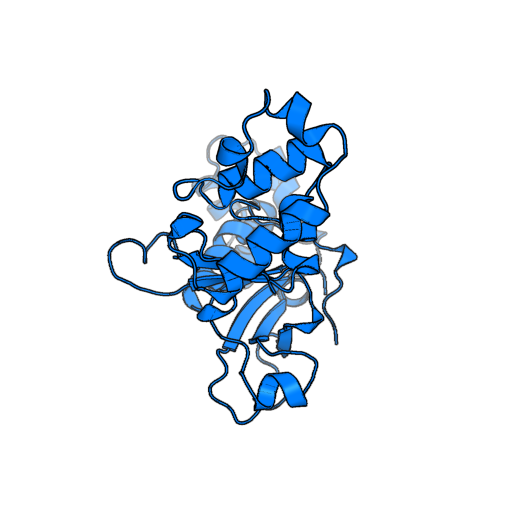 ALA A CA 1
ATOM 1503 C C . ALA A 1 193 ? 6.029 12.795 -8.224 1.00 58.59 193 ALA A C 1
ATOM 1505 O O . ALA A 1 193 ? 6.009 13.972 -7.867 1.00 58.59 193 ALA A O 1
ATOM 1506 N N . GLY A 1 194 ? 5.938 12.434 -9.510 1.00 59.59 194 GLY A N 1
ATOM 1507 C CA . GLY A 1 194 ? 5.757 13.380 -10.618 1.00 59.59 194 GLY A CA 1
ATOM 1508 C C . GLY A 1 194 ? 4.296 13.772 -10.866 1.00 59.59 194 GLY A C 1
ATOM 1509 O O . GLY A 1 194 ? 4.034 14.776 -11.522 1.00 59.59 194 GLY A O 1
ATOM 1510 N N . SER A 1 195 ? 3.348 13.010 -10.317 1.00 60.88 195 SER A N 1
ATOM 1511 C CA . SER A 1 195 ? 1.911 13.123 -10.583 1.00 60.88 195 SER A CA 1
ATOM 1512 C C . SER A 1 195 ? 1.134 13.921 -9.538 1.00 60.88 195 SER A C 1
ATOM 1514 O O . SER A 1 195 ? -0.036 14.244 -9.760 1.00 60.88 195 SER A O 1
ATOM 1516 N N . ARG A 1 196 ? 1.766 14.288 -8.414 1.00 60.56 196 ARG A N 1
ATOM 1517 C CA . ARG A 1 196 ? 1.126 15.048 -7.321 1.00 60.56 196 ARG A CA 1
ATOM 1518 C C . ARG A 1 196 ? 0.739 16.485 -7.695 1.00 60.56 196 ARG A C 1
ATOM 1520 O O . ARG A 1 196 ? -0.096 17.073 -7.018 1.00 60.56 196 ARG A O 1
ATOM 1527 N N . SER A 1 197 ? 1.298 17.038 -8.773 1.00 53.31 197 SER A N 1
ATOM 1528 C CA . SER A 1 197 ? 0.976 18.379 -9.286 1.00 53.31 197 SER A CA 1
ATOM 1529 C C . SER A 1 197 ? 0.067 18.382 -10.524 1.00 53.31 197 SER A C 1
ATOM 1531 O O . SER A 1 197 ? -0.388 19.450 -10.926 1.00 53.31 197 SER A O 1
ATOM 1533 N N . SER A 1 198 ? -0.209 17.222 -11.134 1.00 54.47 198 SER A N 1
ATOM 1534 C CA . SER A 1 198 ? -0.850 17.133 -12.459 1.00 54.47 198 SER A CA 1
ATOM 1535 C C . SER A 1 198 ? -1.892 16.015 -12.616 1.00 54.47 198 SER A C 1
ATOM 1537 O O . SER A 1 198 ? -2.478 15.890 -13.688 1.00 54.47 198 SER A O 1
ATOM 1539 N N . GLY A 1 199 ? -2.170 15.224 -11.570 1.00 55.69 199 GLY A N 1
ATOM 1540 C CA . GLY A 1 199 ? -3.206 14.183 -11.608 1.00 55.69 199 GLY A CA 1
ATOM 1541 C C . GLY A 1 199 ? -2.832 12.955 -12.448 1.00 55.69 199 GLY A C 1
ATOM 1542 O O . GLY A 1 199 ? -3.680 12.419 -13.155 1.00 55.69 199 GLY A O 1
ATOM 1543 N N . GLY A 1 200 ? -1.564 12.536 -12.400 1.00 64.44 200 GLY A N 1
ATOM 1544 C CA . GLY A 1 200 ? -1.032 11.431 -13.208 1.00 64.44 200 GLY A CA 1
ATOM 1545 C C . GLY A 1 200 ? -1.224 10.020 -12.626 1.00 64.44 200 GLY A C 1
ATOM 1546 O O . GLY A 1 200 ? -2.268 9.693 -12.056 1.00 64.44 200 GLY A O 1
ATOM 1547 N N . THR A 1 201 ? -0.243 9.137 -12.839 1.00 70.56 201 THR A N 1
ATOM 1548 C CA . THR A 1 201 ? -0.382 7.698 -12.574 1.00 70.56 201 THR A CA 1
ATOM 1549 C C . THR A 1 201 ? -0.298 7.336 -11.095 1.00 70.56 201 THR A C 1
ATOM 1551 O O . THR A 1 201 ? 0.229 8.066 -10.256 1.00 70.56 201 THR A O 1
ATOM 1554 N N . SER A 1 202 ? -0.903 6.199 -10.752 1.00 81.12 202 SER A N 1
ATOM 1555 C CA . SER A 1 202 ? -0.920 5.692 -9.382 1.00 81.12 202 SER A CA 1
ATOM 1556 C C . SER A 1 202 ? -0.036 4.465 -9.236 1.00 81.12 202 SER A C 1
ATOM 1558 O O . SER A 1 202 ? 0.140 3.677 -10.163 1.00 81.12 202 SER A O 1
ATOM 1560 N N . ASN A 1 203 ? 0.485 4.289 -8.037 1.00 82.44 203 ASN A N 1
ATOM 1561 C CA . ASN A 1 203 ? 1.130 3.072 -7.595 1.00 82.44 203 ASN A CA 1
ATOM 1562 C C . ASN A 1 203 ? 0.236 2.385 -6.562 1.00 82.44 203 ASN A C 1
ATOM 1564 O O . ASN A 1 203 ?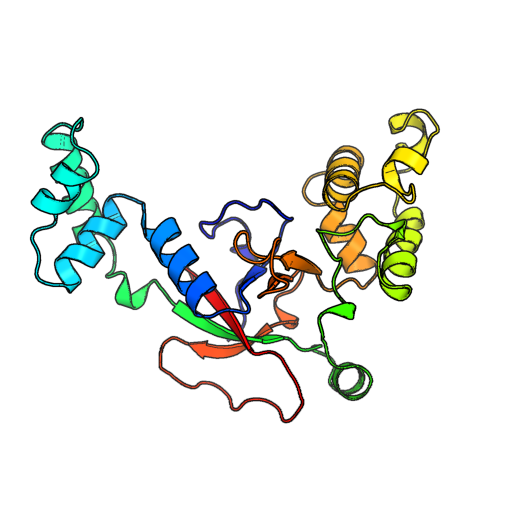 -0.607 3.027 -5.928 1.00 82.44 203 ASN A O 1
ATOM 1568 N N . TYR A 1 204 ? 0.431 1.082 -6.406 1.00 86.50 204 TYR A N 1
ATOM 1569 C CA . TYR A 1 204 ? -0.372 0.236 -5.536 1.00 86.50 204 TYR A CA 1
ATOM 1570 C C . TYR A 1 204 ? 0.533 -0.618 -4.652 1.00 86.50 204 TYR A C 1
ATOM 1572 O O . TYR A 1 204 ? 1.554 -1.125 -5.114 1.00 86.50 204 TYR A O 1
ATOM 1580 N N . VAL A 1 205 ? 0.132 -0.795 -3.398 1.00 88.00 205 VAL A N 1
ATOM 1581 C CA . VAL A 1 205 ? 0.666 -1.795 -2.470 1.00 88.00 205 VAL A CA 1
ATOM 1582 C C . VAL A 1 205 ? -0.456 -2.790 -2.214 1.00 88.00 205 VAL A C 1
ATOM 1584 O O . VAL A 1 205 ? -1.425 -2.443 -1.545 1.00 88.00 205 VAL A O 1
ATOM 1587 N N . LEU A 1 206 ? -0.372 -3.994 -2.776 1.00 89.75 206 LEU A N 1
ATOM 1588 C CA . LEU A 1 206 ? -1.380 -5.035 -2.552 1.00 89.75 206 LEU A CA 1
ATOM 1589 C C . LEU A 1 206 ? -1.059 -5.807 -1.276 1.00 89.75 206 LEU A C 1
ATOM 1591 O O . LEU A 1 206 ? 0.092 -6.200 -1.068 1.00 89.75 206 LEU A O 1
ATOM 1595 N N . PHE A 1 207 ? -2.077 -6.078 -0.463 1.00 91.56 207 PHE A N 1
ATOM 1596 C CA . PHE A 1 207 ? -1.932 -6.880 0.754 1.00 91.56 207 PHE A CA 1
ATOM 1597 C C . PHE A 1 207 ? -1.984 -8.393 0.495 1.00 91.56 207 PHE A C 1
ATOM 1599 O O . PHE A 1 207 ? -1.597 -9.169 1.364 1.00 91.56 207 PHE A O 1
ATOM 1606 N N . SER A 1 208 ? -2.406 -8.812 -0.703 1.00 89.38 208 SER A N 1
ATOM 1607 C CA . SER A 1 208 ? -2.457 -10.213 -1.135 1.00 89.38 208 SER A CA 1
ATOM 1608 C C . SER A 1 208 ? -1.990 -10.361 -2.587 1.00 89.38 208 SER A C 1
ATOM 1610 O O . SER A 1 208 ? -2.239 -9.487 -3.421 1.00 89.38 208 SER A O 1
ATOM 1612 N N . ASP A 1 209 ? -1.305 -11.464 -2.895 1.00 83.81 209 ASP A N 1
ATOM 1613 C CA . ASP A 1 209 ? -0.901 -11.839 -4.254 1.00 83.81 209 ASP A CA 1
ATOM 1614 C C . ASP A 1 209 ? -2.070 -12.325 -5.111 1.00 83.81 209 ASP A C 1
ATOM 1616 O O . ASP A 1 209 ? -2.030 -12.185 -6.331 1.00 83.81 209 ASP A O 1
ATOM 1620 N N . GLU A 1 210 ? -3.133 -12.830 -4.487 1.00 89.56 210 GLU A N 1
ATOM 1621 C CA . GLU A 1 210 ? -4.330 -13.318 -5.181 1.00 89.56 210 GLU A CA 1
ATOM 1622 C C . GLU A 1 210 ? -5.082 -12.215 -5.936 1.00 89.56 210 GLU A C 1
ATOM 1624 O O . GLU A 1 210 ? -5.913 -12.505 -6.795 1.00 89.56 210 GLU A O 1
ATOM 1629 N N . LEU A 1 211 ? -4.763 -10.953 -5.639 1.00 90.19 211 LEU A N 1
ATOM 1630 C CA . LEU A 1 211 ? -5.295 -9.774 -6.315 1.00 90.19 211 LEU A CA 1
ATOM 1631 C C . LEU A 1 211 ? -4.579 -9.463 -7.638 1.00 90.19 211 LEU A C 1
ATOM 1633 O O . LEU A 1 211 ? -5.014 -8.569 -8.362 1.00 90.19 211 LEU A O 1
ATOM 1637 N N . ALA A 1 212 ? -3.467 -10.143 -7.936 1.00 89.12 212 ALA A N 1
ATOM 1638 C CA . ALA A 1 212 ? -2.634 -9.892 -9.106 1.00 89.12 212 ALA A CA 1
ATOM 1639 C C . ALA A 1 212 ? -2.547 -11.133 -10.002 1.00 89.12 212 ALA A C 1
ATOM 1641 O O . ALA A 1 212 ? -1.789 -12.070 -9.746 1.00 89.12 212 ALA A O 1
ATOM 1642 N N . GLU A 1 213 ? -3.273 -11.112 -11.118 1.00 88.31 213 GLU A N 1
ATOM 1643 C CA . GLU A 1 213 ? -3.163 -12.146 -12.141 1.00 88.31 213 GLU A CA 1
ATOM 1644 C C . GLU A 1 213 ? -2.028 -11.819 -13.115 1.00 88.31 213 GLU A C 1
ATOM 1646 O O . GLU A 1 213 ? -2.078 -10.824 -13.831 1.00 88.31 213 GLU A O 1
ATOM 1651 N N . ILE A 1 214 ? -1.002 -12.670 -13.186 1.00 85.31 214 ILE A N 1
ATOM 1652 C CA . ILE A 1 214 ? 0.109 -12.478 -14.126 1.00 85.31 214 ILE A CA 1
ATOM 1653 C C . ILE A 1 214 ? -0.378 -12.684 -15.567 1.00 85.31 214 ILE A C 1
ATOM 1655 O O . ILE A 1 214 ? -0.795 -13.781 -15.941 1.00 85.31 214 ILE A O 1
ATOM 1659 N N . LEU A 1 215 ? -0.269 -11.633 -16.382 1.00 83.38 215 LEU A N 1
ATOM 1660 C CA . LEU A 1 215 ? -0.573 -11.647 -17.814 1.00 83.38 215 LEU A CA 1
ATOM 1661 C C . LEU A 1 215 ? 0.678 -11.896 -18.655 1.00 83.38 215 LEU A C 1
ATOM 1663 O O . LEU A 1 215 ? 0.632 -12.663 -19.619 1.00 83.38 215 LEU A O 1
ATOM 1667 N N . LYS A 1 216 ? 1.792 -11.249 -18.291 1.00 82.31 216 LYS A N 1
ATOM 1668 C CA . LYS A 1 216 ? 3.085 -11.374 -18.975 1.00 82.31 216 LYS A CA 1
ATOM 1669 C C . LYS A 1 216 ? 4.227 -11.527 -17.991 1.00 82.31 216 LYS A C 1
ATOM 1671 O O . LYS A 1 216 ? 4.203 -10.934 -16.910 1.00 82.31 216 LYS A O 1
ATOM 1676 N N . ARG A 1 217 ? 5.261 -12.242 -18.425 1.00 80.25 217 ARG A N 1
ATOM 1677 C CA . ARG A 1 217 ? 6.578 -12.273 -17.789 1.00 80.25 217 ARG A CA 1
ATOM 1678 C C . ARG A 1 217 ? 7.603 -11.863 -18.838 1.00 80.25 217 ARG A C 1
ATOM 1680 O O . ARG A 1 217 ? 7.807 -12.560 -19.823 1.00 80.25 217 ARG A O 1
ATOM 1687 N N . ASN A 1 218 ? 8.249 -10.724 -18.618 1.00 73.94 218 ASN A N 1
ATOM 1688 C CA . ASN A 1 218 ? 9.089 -10.050 -19.602 1.00 73.94 218 ASN A CA 1
ATOM 1689 C C . ASN A 1 218 ? 8.304 -9.810 -20.906 1.00 73.94 218 ASN A C 1
ATOM 1691 O O . ASN A 1 218 ? 7.213 -9.239 -20.863 1.00 73.94 218 ASN A O 1
ATOM 1695 N N . ASP A 1 219 ? 8.845 -10.256 -22.037 1.00 75.06 219 ASP A N 1
ATOM 1696 C CA . ASP A 1 219 ? 8.224 -10.119 -23.356 1.00 75.06 219 ASP A CA 1
ATOM 1697 C C . ASP A 1 219 ? 7.291 -11.298 -23.703 1.00 75.06 219 ASP A C 1
ATOM 1699 O O . ASP A 1 219 ? 6.674 -11.309 -24.767 1.00 75.06 219 ASP A O 1
ATOM 1703 N N . GLU A 1 220 ? 7.160 -12.287 -22.812 1.00 76.75 220 GLU A N 1
ATOM 1704 C CA . GLU A 1 220 ? 6.335 -13.476 -23.024 1.00 76.75 220 GLU A CA 1
ATOM 1705 C C . GLU A 1 220 ? 4.912 -13.283 -22.478 1.00 76.75 220 GLU A C 1
ATOM 1707 O O . GLU A 1 220 ? 4.702 -12.960 -21.303 1.00 76.75 220 GLU A O 1
ATOM 1712 N N . GLN A 1 221 ? 3.913 -13.510 -23.338 1.00 82.00 221 GLN A N 1
ATOM 1713 C CA . GLN A 1 221 ? 2.504 -13.531 -22.952 1.00 82.00 221 GLN A CA 1
ATOM 1714 C C . GLN A 1 221 ? 2.159 -14.879 -22.313 1.00 82.00 221 GLN A C 1
ATOM 1716 O O . GLN A 1 221 ? 2.226 -15.910 -22.974 1.00 82.00 221 GLN A O 1
ATOM 1721 N N . LEU A 1 222 ? 1.722 -14.859 -21.054 1.00 81.12 222 LEU A N 1
ATOM 1722 C CA . LEU A 1 222 ? 1.326 -16.060 -20.314 1.00 81.12 222 LEU A CA 1
ATOM 1723 C C . LEU A 1 222 ? -0.194 -16.270 -20.311 1.00 81.12 222 LEU A C 1
ATOM 1725 O O . LEU A 1 222 ? -0.663 -17.405 -20.359 1.00 81.12 222 LEU A O 1
ATOM 1729 N N . LYS A 1 223 ? -0.980 -15.186 -20.261 1.00 80.12 223 LYS A N 1
ATOM 1730 C CA . LYS A 1 223 ? -2.454 -15.233 -20.250 1.00 80.12 223 LYS A CA 1
ATOM 1731 C C . LYS A 1 223 ? -3.068 -14.070 -21.013 1.00 80.12 223 LYS A C 1
ATOM 1733 O O . LYS A 1 223 ? -2.546 -12.965 -20.945 1.00 80.12 223 LYS A O 1
ATOM 1738 N N . ALA A 1 224 ? -4.189 -14.284 -21.698 1.00 71.19 224 ALA A N 1
ATOM 1739 C CA . ALA A 1 224 ? -4.947 -13.189 -22.303 1.00 71.19 224 ALA A CA 1
ATOM 1740 C C . ALA A 1 224 ? -5.587 -12.301 -21.221 1.00 71.19 224 ALA A C 1
ATOM 1742 O O . ALA A 1 224 ? -5.983 -12.791 -20.165 1.00 71.19 224 ALA A O 1
ATOM 1743 N N . LYS A 1 225 ? -5.706 -10.999 -21.497 1.00 65.69 225 LYS A N 1
ATOM 1744 C CA . LYS A 1 225 ? -6.372 -10.056 -20.593 1.00 65.69 225 LYS A CA 1
ATOM 1745 C C . LYS A 1 225 ? -7.860 -10.403 -20.491 1.00 65.69 225 LYS A C 1
ATOM 1747 O O . LYS A 1 225 ? -8.520 -10.566 -21.519 1.00 65.69 225 LYS A O 1
ATOM 1752 N N . GLY A 1 226 ? -8.376 -10.537 -19.270 1.00 57.97 226 GLY A N 1
ATOM 1753 C CA . GLY A 1 226 ? -9.799 -10.774 -19.041 1.00 57.97 226 GLY A CA 1
ATOM 1754 C C . GLY A 1 226 ? -10.624 -9.600 -19.570 1.00 57.97 226 GLY A C 1
ATOM 1755 O O . GLY A 1 226 ? -10.259 -8.446 -19.372 1.00 57.97 226 GLY A O 1
ATOM 1756 N N . GLY A 1 227 ? -11.713 -9.884 -20.286 1.00 47.53 227 GLY A N 1
ATOM 1757 C CA . GLY A 1 227 ? -12.602 -8.867 -20.849 1.00 47.53 227 GLY A CA 1
ATOM 1758 C C . GLY A 1 227 ? -13.385 -8.118 -19.770 1.00 47.53 227 GLY A C 1
ATOM 1759 O O . GLY A 1 227 ? -14.532 -8.442 -19.504 1.00 47.53 227 GLY A O 1
ATOM 1760 N N . SER A 1 228 ? -12.766 -7.123 -19.149 1.00 45.66 228 SER A N 1
ATOM 1761 C CA . SER A 1 228 ? -13.407 -6.019 -18.433 1.00 45.66 228 SER A CA 1
ATOM 1762 C C . SER A 1 228 ? -12.404 -4.864 -18.376 1.00 45.66 228 SER A C 1
ATOM 1764 O O . SER A 1 228 ? -11.251 -5.025 -18.771 1.00 45.66 228 SER A O 1
ATOM 1766 N N . ALA A 1 229 ? -12.827 -3.677 -17.950 1.00 41.34 229 ALA A N 1
ATOM 1767 C CA . ALA A 1 229 ? -12.024 -2.453 -17.896 1.00 41.34 229 ALA A CA 1
ATOM 1768 C C . ALA A 1 229 ? -10.908 -2.495 -16.822 1.00 41.34 229 ALA A C 1
ATOM 1770 O O . ALA A 1 229 ? -10.715 -1.538 -16.072 1.00 41.34 229 ALA A O 1
ATOM 1771 N N . THR A 1 230 ? -10.185 -3.608 -16.714 1.00 47.69 230 THR A N 1
ATOM 1772 C CA . THR A 1 230 ? -9.159 -3.843 -15.709 1.00 47.69 230 THR A CA 1
ATOM 1773 C C . THR A 1 230 ? -7.859 -3.132 -16.080 1.00 47.69 230 THR A C 1
ATOM 1775 O O . THR A 1 230 ? -7.442 -3.038 -17.246 1.00 47.69 230 THR A O 1
ATOM 1778 N N . LYS A 1 231 ? -7.226 -2.532 -15.070 1.00 57.72 231 LYS A N 1
ATOM 1779 C CA . LYS A 1 231 ? -5.959 -1.815 -15.219 1.00 57.72 231 LYS A CA 1
ATOM 1780 C C . LYS A 1 231 ? -4.817 -2.825 -15.184 1.00 57.72 231 LYS A C 1
ATOM 1782 O O . LYS A 1 231 ? -4.585 -3.458 -14.158 1.00 57.72 231 LYS A O 1
ATOM 1787 N N . SER A 1 232 ? -4.071 -2.911 -16.285 1.00 59.69 232 SER A N 1
ATOM 1788 C CA . SER A 1 232 ? -2.791 -3.617 -16.285 1.00 59.69 232 SER A CA 1
ATOM 1789 C C . SER A 1 232 ? -1.776 -2.772 -15.515 1.00 59.69 232 SER A C 1
ATOM 1791 O O . SER A 1 232 ? -1.578 -1.605 -15.854 1.00 59.69 232 SER A O 1
ATOM 1793 N N . VAL A 1 233 ? -1.115 -3.341 -14.512 1.00 70.12 233 VAL A N 1
ATOM 1794 C CA . VAL A 1 233 ? -0.027 -2.680 -13.772 1.00 70.12 233 VAL A CA 1
ATOM 1795 C C . VAL A 1 233 ? 1.237 -3.532 -13.837 1.00 70.12 233 VAL A C 1
ATOM 1797 O O . VAL A 1 233 ? 1.176 -4.732 -14.108 1.00 70.12 233 VAL A O 1
ATOM 1800 N N . LYS A 1 234 ? 2.407 -2.927 -13.626 1.00 67.44 234 LYS A N 1
ATOM 1801 C CA . LYS A 1 234 ? 3.693 -3.627 -13.726 1.00 67.44 234 LYS A CA 1
ATOM 1802 C C . LYS A 1 234 ? 4.400 -3.741 -12.379 1.00 67.44 234 LYS A C 1
ATOM 1804 O O . LYS A 1 234 ? 4.380 -2.808 -11.577 1.00 67.44 234 LYS A O 1
ATOM 1809 N N . LYS A 1 235 ? 5.079 -4.869 -12.160 1.00 65.44 235 LYS A N 1
ATOM 1810 C CA . LYS A 1 235 ? 5.981 -5.113 -11.021 1.00 65.44 235 LYS A CA 1
ATOM 1811 C C . LYS A 1 235 ? 7.250 -5.798 -11.496 1.00 65.44 235 LYS A C 1
ATOM 1813 O O . LYS A 1 235 ? 7.189 -6.707 -12.315 1.00 65.44 235 LYS A O 1
ATOM 1818 N N . ARG A 1 236 ? 8.400 -5.414 -10.942 1.00 62.28 236 ARG A N 1
ATOM 1819 C CA . ARG A 1 236 ? 9.667 -6.118 -11.172 1.00 62.28 236 ARG A CA 1
ATOM 1820 C C . ARG A 1 236 ? 10.044 -6.921 -9.927 1.00 62.28 236 ARG A C 1
ATOM 1822 O O . ARG A 1 236 ? 9.998 -6.375 -8.829 1.00 62.28 236 ARG A O 1
ATOM 1829 N N . SER A 1 237 ? 10.400 -8.196 -10.082 1.00 55.25 237 SER A N 1
ATOM 1830 C CA . SER A 1 237 ? 10.915 -9.032 -8.982 1.00 55.25 237 SER A CA 1
ATOM 1831 C C . SER A 1 237 ? 12.332 -9.521 -9.280 1.00 55.25 237 SER A C 1
ATOM 1833 O O . SER A 1 237 ? 12.633 -9.825 -10.436 1.00 55.25 237 SER A O 1
ATOM 1835 N N . LYS A 1 238 ? 13.178 -9.594 -8.238 1.00 39.81 238 LYS A N 1
ATOM 1836 C CA . LYS A 1 238 ? 14.503 -10.247 -8.283 1.00 39.81 238 LYS A CA 1
ATOM 1837 C C . LYS A 1 238 ? 14.436 -11.757 -8.022 1.00 39.81 238 LYS A C 1
ATOM 1839 O O . LYS A 1 238 ? 15.343 -12.470 -8.420 1.00 39.81 238 LYS A O 1
ATOM 1844 N N . ASN A 1 239 ? 13.371 -12.223 -7.369 1.00 41.00 239 ASN A N 1
ATOM 1845 C CA . ASN A 1 239 ? 13.132 -13.631 -7.068 1.00 41.00 239 ASN A CA 1
ATOM 1846 C C . ASN A 1 239 ? 11.717 -13.967 -7.552 1.00 41.00 239 ASN A C 1
ATOM 1848 O O . ASN A 1 239 ? 10.748 -13.356 -7.084 1.00 41.00 239 ASN A O 1
ATOM 1852 N N . GLY A 1 240 ? 11.621 -14.821 -8.573 1.00 36.72 240 GLY A N 1
ATOM 1853 C CA . GLY A 1 240 ? 10.369 -15.482 -8.946 1.00 36.72 240 GLY A CA 1
ATOM 1854 C C . GLY A 1 240 ? 9.948 -16.474 -7.877 1.00 36.72 240 GLY A C 1
ATOM 1855 O O . GLY A 1 240 ? 10.860 -17.037 -7.230 1.00 36.72 240 GLY A O 1
#

pLDDT: mean 77.92, std 17.7, range [36.72, 98.38]

Radius of gyration: 20.96 Å; chains: 1; bounding box: 61×37×52 Å

Foldseek 3Di:
DFDDFVCFVVFDDPCPQATFAKWWLDPVVQVVVVVVSCPDLLSQLLVCVVVVHHSLVVCCVVPVPDDPVVSVVSNVVNVPDDRPVVQKWKFWWWQFALDPVCCVVPTDDDLLAAEQVAFLLPHRPLLVVLQVVLVVVFDPCLCVVVVNDCCQQNPNRHGLVSNQVSLCVRPNDRRSVVSSVVSPRQWHKYDDPVCPVPPDIIMTGGPDRSRIGTQDIVVDGDHDDPPDPTRTIIHIGSHD

Secondary structure (DSSP, 8-state):
----GGGTTTSSS---S-SSEEEESSHHHHHHHHHHHTTSHHHHHHHHHHTT--HHHHHHHH-TT--HHHHHHHHHHHHSSPPHHHH-EEEEEEE--SSHHHHHHS---GGGSEETTS-GGGS-HHHHHHHHHGGGG--TTHHHHTTT-THHHH-TT--HHHHHHHHHHHH-TTHHHHHHHHTT--EEEEE-TTTTTTT--EEEEES-GGGEEEEEETTEE-SPPPSSSPPEEEEEES--

Sequence (240 aa):
DKFDISKIGSGEGAQAYGHGLYFAESPKVADEYAEKLGAAPVNIVIATKLHGKNPKTILEQMYPNRDESWYKNVIKMAESSEPLKESRHLYEVDLRWPEAAREAADPLSPHHFLDYDKPLGKQAPHIKEAIEKTKSMLPESAMDDLGGDLSLLYGKDVTPNQFINTWEALAGTHAGEKMLHAAGVPGIRYLDAGSRSSGGTSNYVLFSDELAEILKRNDEQLKAKGGSATKSVKKRSKNG